Protein AF-A8X088-F1 (afdb_monomer)

Mean predicted aligned error: 11.61 Å

Radius of gyration: 20.85 Å; Cα contacts (8 Å, |Δi|>4): 377; chains: 1; bounding box: 62×36×53 Å

Foldseek 3Di:
DWDWDFDDDDQAATETETEDPPPPDPDPPPPPPDDDDDDDDDDDDDDDPVVVLVVVQVQQVPPPDAHAEYAYAYEAACQVSLVVNLVVQVVLVVVVDGREGQYQEYAYAYAADNACSVLSSVLSYDLQRYQYYAYHYQADEQVSVVSVLPDSNLLVHQEYHYNHEYEPHPVLSNLSHQEYAYEYADDELVNVVSNVVSNVPDDPPGDYHYHYPDDYDVVRNCVSVVPDPDPDDDDDD

Organism: Caenorhabditis briggsae (NCBI:txid6238)

Structure (mmCIF, N/CA/C/O backbone):
data_AF-A8X088-F1
#
_entry.id   AF-A8X088-F1
#
loop_
_atom_site.group_PDB
_atom_site.id
_atom_site.type_symbol
_atom_site.label_atom_id
_atom_site.label_alt_id
_atom_site.label_comp_id
_atom_site.label_asym_id
_atom_site.label_entity_id
_atom_site.label_seq_id
_atom_site.pdbx_PDB_ins_code
_atom_site.Cartn_x
_atom_site.Cartn_y
_atom_site.Cartn_z
_atom_site.occupancy
_atom_site.B_iso_or_equiv
_atom_site.auth_seq_id
_atom_site.auth_comp_id
_atom_site.auth_asym_id
_atom_site.auth_atom_id
_atom_site.pdbx_PDB_model_num
ATOM 1 N N . MET A 1 1 ? -27.760 9.105 0.384 1.00 36.66 1 MET A N 1
ATOM 2 C CA . MET A 1 1 ? -28.268 7.737 0.587 1.00 36.66 1 MET A CA 1
ATOM 3 C C . MET A 1 1 ? -27.114 6.835 0.194 1.00 36.66 1 MET A C 1
ATOM 5 O O . MET A 1 1 ? -26.689 6.936 -0.951 1.00 36.66 1 MET A O 1
ATOM 9 N N . THR A 1 2 ? -26.498 6.146 1.155 1.00 32.44 2 THR A N 1
ATOM 10 C CA . THR A 1 2 ? -25.222 5.444 0.941 1.00 32.44 2 THR A CA 1
ATOM 11 C C . THR A 1 2 ? -25.234 4.145 1.739 1.00 32.44 2 THR A C 1
ATOM 13 O O . THR A 1 2 ? -25.254 4.200 2.969 1.00 32.44 2 THR A O 1
ATOM 16 N N . ASP A 1 3 ? -25.262 3.006 1.047 1.00 32.31 3 ASP A N 1
ATOM 17 C CA . ASP A 1 3 ? -25.313 1.677 1.665 1.00 32.31 3 ASP A CA 1
ATOM 18 C C . ASP A 1 3 ? -23.926 1.216 2.144 1.00 32.31 3 ASP 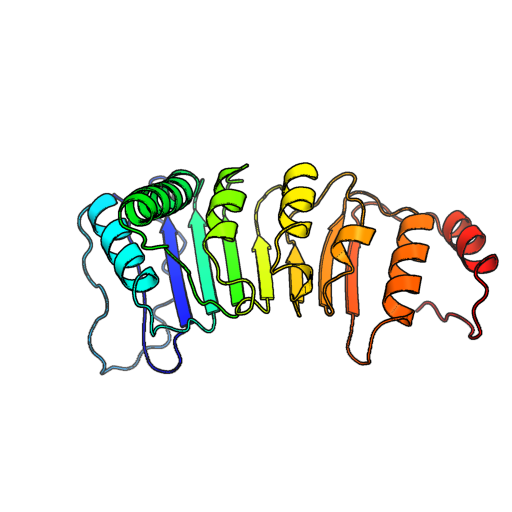A C 1
ATOM 20 O O . ASP A 1 3 ? -22.905 1.485 1.505 1.00 32.31 3 ASP A O 1
ATOM 24 N N . ILE A 1 4 ? -23.901 0.511 3.282 1.00 40.34 4 ILE A N 1
ATOM 25 C CA . ILE A 1 4 ? -22.717 -0.097 3.909 1.00 40.34 4 ILE A CA 1
ATOM 26 C C . ILE A 1 4 ? -22.963 -1.586 4.093 1.00 40.34 4 ILE A C 1
ATOM 28 O O . ILE A 1 4 ? -24.026 -1.981 4.563 1.00 40.34 4 ILE A O 1
ATOM 32 N N . CYS A 1 5 ? -21.959 -2.417 3.810 1.00 37.50 5 CYS A N 1
ATOM 33 C CA . CYS A 1 5 ? -21.993 -3.824 4.196 1.00 37.50 5 CYS A CA 1
ATOM 34 C C . CYS A 1 5 ? -20.655 -4.255 4.817 1.00 37.50 5 CYS A C 1
ATOM 36 O O . CYS A 1 5 ? -19.595 -4.014 4.237 1.00 37.50 5 CYS A O 1
ATOM 38 N N . 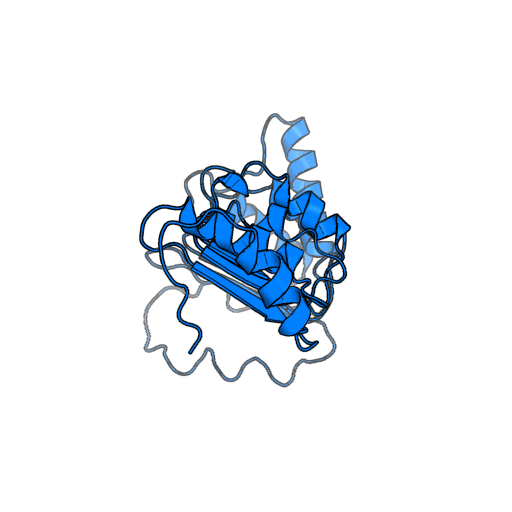ALA A 1 6 ? -20.723 -4.895 5.989 1.00 43.66 6 ALA A N 1
ATOM 39 C CA . ALA A 1 6 ? -19.622 -5.514 6.726 1.00 43.66 6 ALA A CA 1
ATOM 40 C C . ALA A 1 6 ? -20.002 -6.974 7.030 1.00 43.66 6 ALA A C 1
ATOM 42 O O . ALA A 1 6 ? -21.152 -7.244 7.355 1.00 43.66 6 ALA A O 1
ATOM 43 N N . VAL A 1 7 ? -19.073 -7.935 6.957 1.00 41.25 7 VAL A N 1
ATOM 44 C CA . VAL A 1 7 ? -19.357 -9.337 7.333 1.00 41.25 7 VAL A CA 1
ATOM 45 C C . VAL A 1 7 ? -18.271 -9.865 8.256 1.00 41.25 7 VAL A C 1
ATOM 47 O O . VAL A 1 7 ? -17.092 -9.738 7.934 1.00 41.25 7 VAL A O 1
ATOM 50 N N . LEU A 1 8 ? -18.666 -10.526 9.352 1.00 39.53 8 LEU A N 1
ATOM 51 C CA . LEU A 1 8 ? -17.746 -11.261 10.220 1.00 39.53 8 LEU A CA 1
ATOM 52 C C . LEU A 1 8 ? -18.230 -12.678 10.575 1.00 39.53 8 LEU A C 1
ATOM 54 O O . LEU A 1 8 ? -19.344 -12.880 11.047 1.00 39.53 8 LEU A O 1
ATOM 58 N N . GLY A 1 9 ? -17.307 -13.626 10.379 1.00 27.16 9 GLY A N 1
ATOM 59 C CA . GLY A 1 9 ? -17.280 -15.014 10.860 1.00 27.16 9 GLY A CA 1
ATOM 60 C C . GLY A 1 9 ? -16.400 -15.874 9.931 1.00 27.16 9 GLY A C 1
ATOM 61 O O . GLY A 1 9 ? -16.601 -15.834 8.724 1.00 27.16 9 GLY A O 1
ATOM 62 N N . SER A 1 10 ? -15.380 -16.635 10.345 1.00 36.47 10 SER A N 1
ATOM 63 C CA . SER A 1 10 ? -14.848 -16.980 11.678 1.00 36.47 10 SER A CA 1
ATOM 64 C C . SER A 1 10 ? -13.310 -16.837 11.799 1.00 36.47 10 SER A C 1
ATOM 66 O O . SER A 1 10 ? -12.767 -17.138 12.850 1.00 36.47 10 SER A O 1
ATOM 68 N N . ASP A 1 11 ? -12.617 -16.312 10.776 1.00 39.34 11 ASP A N 1
ATOM 69 C CA . ASP A 1 11 ? -11.167 -15.978 10.774 1.00 39.34 11 ASP A CA 1
ATOM 70 C C . ASP A 1 11 ? -10.901 -14.580 10.147 1.00 39.34 11 ASP A C 1
ATOM 72 O O . ASP A 1 11 ? -9.916 -14.327 9.444 1.00 39.34 11 ASP A O 1
ATOM 76 N N . SER A 1 12 ? -11.879 -13.701 10.397 1.00 54.19 12 SER A N 1
ATOM 77 C CA . SER A 1 12 ? -11.994 -12.242 10.234 1.00 54.19 12 SER A CA 1
ATOM 78 C C . SER A 1 12 ? -11.339 -11.597 9.006 1.00 54.19 12 SER A C 1
ATOM 80 O O . SER A 1 12 ? -10.331 -10.886 9.092 1.00 54.19 12 SER A O 1
ATOM 82 N N . LEU A 1 13 ? -11.990 -11.793 7.859 1.00 51.09 13 LEU A N 1
ATOM 83 C CA . LEU A 1 13 ? -11.900 -10.922 6.685 1.00 51.09 13 LEU A CA 1
ATOM 84 C C . LEU A 1 13 ? -12.924 -9.786 6.850 1.00 51.09 13 LEU A C 1
ATOM 86 O O . LEU A 1 13 ? -14.077 -10.070 7.157 1.00 51.09 13 LEU A O 1
ATOM 90 N N . LEU A 1 14 ? -12.523 -8.531 6.633 1.00 59.44 14 LEU A N 1
ATOM 91 C CA . LEU A 1 14 ? -13.409 -7.365 6.645 1.00 59.44 14 LEU A CA 1
ATOM 92 C C . LEU A 1 14 ? -13.458 -6.756 5.241 1.00 59.44 14 LEU A C 1
ATOM 94 O O . LEU A 1 14 ? -12.464 -6.232 4.735 1.00 59.44 14 LEU A O 1
ATOM 98 N N . TYR A 1 15 ? -14.627 -6.844 4.615 1.00 61.56 15 TYR A N 1
ATOM 99 C CA . TYR A 1 15 ? -14.920 -6.194 3.345 1.00 61.56 15 TYR A CA 1
ATOM 100 C C . TYR A 1 15 ? -15.802 -4.977 3.607 1.00 61.56 15 TYR A C 1
ATOM 102 O O . TYR A 1 15 ? -16.806 -5.111 4.298 1.00 61.56 15 TYR A O 1
ATOM 110 N N . ILE A 1 16 ? -15.411 -3.818 3.078 1.00 65.25 16 ILE A N 1
ATOM 111 C CA . ILE A 1 16 ? -16.167 -2.567 3.167 1.00 65.25 16 ILE A CA 1
ATOM 112 C C . ILE A 1 16 ? -16.400 -2.072 1.740 1.00 65.25 16 ILE A C 1
ATOM 114 O O . ILE A 1 16 ? -15.442 -1.794 1.014 1.00 65.25 16 ILE A O 1
ATOM 118 N N . LEU A 1 17 ? -17.667 -1.973 1.342 1.00 54.28 17 LEU A N 1
ATOM 119 C CA . LEU A 1 17 ? -18.093 -1.346 0.092 1.00 54.28 17 LEU A CA 1
ATOM 120 C C . LEU A 1 17 ? -18.764 -0.011 0.418 1.00 54.28 17 LEU A C 1
ATOM 122 O O . LEU A 1 17 ? -19.626 0.029 1.293 1.00 54.28 17 LEU A O 1
ATOM 126 N N . LEU A 1 18 ? -18.352 1.059 -0.262 1.00 53.84 18 LEU A N 1
ATOM 127 C CA . LEU A 1 18 ? -18.918 2.400 -0.118 1.00 53.84 18 LEU A CA 1
ATOM 128 C C . LEU A 1 18 ? -19.192 2.972 -1.512 1.00 53.84 18 LEU A C 1
ATOM 130 O O . LEU A 1 18 ? -18.253 3.191 -2.277 1.00 53.84 18 LEU A O 1
ATOM 134 N N . GLU A 1 19 ? -20.467 3.173 -1.854 1.00 50.88 19 GLU A N 1
ATOM 135 C CA . GLU A 1 19 ? -20.886 3.631 -3.188 1.00 50.88 19 GLU A CA 1
ATOM 136 C C . GLU A 1 19 ? -21.158 5.145 -3.252 1.00 50.88 19 GLU A C 1
ATOM 138 O O . GLU A 1 19 ? -21.598 5.748 -2.275 1.00 50.88 19 GLU A O 1
ATOM 143 N N . SER A 1 20 ? -20.923 5.779 -4.405 1.00 39.56 20 SER A N 1
ATOM 144 C CA . SER A 1 20 ? -21.333 7.165 -4.668 1.00 39.56 20 SER A CA 1
ATOM 145 C C . SER A 1 20 ? -22.808 7.195 -5.095 1.00 39.56 20 SER A C 1
ATOM 147 O O . SER A 1 20 ? -23.278 6.261 -5.745 1.00 39.56 20 SER A O 1
ATOM 149 N N . PRO A 1 21 ? -23.574 8.273 -4.827 1.00 40.09 21 PRO A N 1
ATOM 150 C CA . PRO A 1 21 ? -24.990 8.361 -5.201 1.00 40.09 21 PRO A CA 1
ATOM 151 C C . PRO A 1 21 ? -25.307 8.237 -6.704 1.00 40.09 21 PRO A C 1
ATOM 153 O O . PRO A 1 21 ? -26.483 8.273 -7.060 1.00 40.09 21 PRO A O 1
ATOM 156 N N . ARG A 1 22 ? -24.310 8.171 -7.601 1.00 36.94 22 ARG A N 1
ATOM 157 C CA . ARG A 1 22 ? -24.527 8.265 -9.056 1.00 36.94 22 ARG A CA 1
ATOM 158 C C . ARG A 1 22 ? -24.714 6.934 -9.788 1.00 36.94 22 ARG A C 1
ATOM 160 O O . ARG A 1 22 ? -25.375 6.963 -10.818 1.00 36.94 22 ARG A O 1
ATOM 167 N N . ASP A 1 23 ? -24.250 5.799 -9.266 1.00 40.22 23 ASP A N 1
ATOM 168 C CA . ASP A 1 23 ? -24.258 4.529 -10.014 1.00 40.22 23 ASP A CA 1
ATOM 169 C C . ASP A 1 23 ? -24.891 3.360 -9.233 1.00 40.22 23 ASP A C 1
ATOM 171 O O . ASP A 1 23 ? -24.288 2.318 -9.002 1.00 40.22 23 ASP A O 1
ATOM 175 N N . HIS A 1 24 ? -26.179 3.488 -8.897 1.00 39.25 24 HIS A N 1
ATOM 176 C CA . HIS A 1 24 ? -26.984 2.461 -8.203 1.00 39.25 24 HIS A CA 1
ATOM 177 C C . HIS A 1 24 ? -27.236 1.145 -8.985 1.00 39.25 24 HIS A C 1
ATOM 179 O O . HIS A 1 24 ? -28.010 0.304 -8.534 1.00 39.25 24 HIS A O 1
ATOM 185 N N . ALA A 1 25 ? -26.663 0.931 -10.176 1.00 32.84 25 ALA A N 1
ATOM 186 C CA . ALA A 1 25 ? -27.214 -0.061 -11.112 1.00 32.84 25 ALA A CA 1
ATOM 187 C C . ALA A 1 25 ? -26.335 -1.276 -11.462 1.00 32.84 25 ALA A C 1
ATOM 189 O O . ALA A 1 25 ? -26.815 -2.134 -12.204 1.00 32.84 25 ALA A O 1
ATOM 190 N N . ARG A 1 26 ? -25.071 -1.404 -11.013 1.00 33.66 26 ARG A N 1
ATOM 191 C CA . ARG A 1 26 ? -24.190 -2.459 -11.584 1.00 33.66 26 ARG A CA 1
ATOM 192 C C . ARG A 1 26 ? -23.334 -3.322 -10.652 1.00 33.66 26 ARG A C 1
ATOM 194 O O . ARG A 1 26 ? -22.799 -4.311 -11.149 1.00 33.66 26 ARG A O 1
ATOM 201 N N . SER A 1 27 ? -23.261 -3.077 -9.345 1.00 33.19 27 SER A N 1
ATOM 202 C CA . SER A 1 27 ? -22.307 -3.817 -8.487 1.00 33.19 27 SER A CA 1
ATOM 203 C C . SER A 1 27 ? -22.910 -4.863 -7.534 1.00 33.19 27 SER A C 1
ATOM 205 O O . SER A 1 27 ? -22.165 -5.670 -6.979 1.00 33.19 27 SER A O 1
ATOM 207 N N . LEU A 1 28 ? -24.240 -4.963 -7.414 1.00 36.84 28 LEU A N 1
ATOM 208 C CA . LEU A 1 28 ? -24.901 -5.912 -6.495 1.00 36.84 28 LEU A CA 1
ATOM 209 C C . LEU A 1 28 ? -25.017 -7.364 -7.013 1.00 36.84 28 LEU A C 1
ATOM 211 O O . LEU A 1 28 ? -25.400 -8.262 -6.267 1.00 36.84 28 LEU A O 1
ATOM 215 N N . LEU A 1 29 ? -24.638 -7.647 -8.262 1.00 30.23 29 LEU A N 1
ATOM 216 C CA . LEU A 1 29 ? -24.918 -8.934 -8.922 1.00 30.23 29 LEU A CA 1
ATOM 217 C C . LEU A 1 29 ? -23.923 -10.083 -8.648 1.00 30.23 29 LEU A C 1
ATOM 219 O O . LEU A 1 29 ? -23.955 -11.081 -9.359 1.00 30.23 29 LEU A O 1
ATOM 223 N N . ARG A 1 30 ? -23.029 -10.000 -7.649 1.00 32.56 30 ARG A N 1
ATOM 224 C CA . ARG A 1 30 ? -22.059 -11.096 -7.389 1.00 32.56 30 ARG A CA 1
ATOM 225 C C . ARG A 1 30 ? -21.854 -11.530 -5.939 1.00 32.56 30 ARG A C 1
ATOM 227 O O . ARG A 1 30 ? -21.011 -12.389 -5.697 1.00 32.56 30 ARG A O 1
ATOM 234 N N . ILE A 1 31 ? -22.608 -10.999 -4.977 1.00 38.47 31 ILE A N 1
ATOM 235 C CA . ILE A 1 31 ? -22.441 -11.378 -3.558 1.00 38.47 31 ILE A CA 1
ATOM 236 C C . ILE A 1 31 ? -23.544 -12.341 -3.064 1.00 38.47 31 ILE A C 1
ATOM 238 O O . ILE A 1 31 ? -23.366 -12.988 -2.034 1.00 38.47 31 ILE A O 1
ATOM 242 N N . SER A 1 32 ? -24.623 -12.558 -3.824 1.00 31.36 32 SER A N 1
ATOM 243 C CA . SER A 1 32 ? -25.735 -13.437 -3.416 1.00 31.36 32 SER A CA 1
ATOM 244 C C . SER A 1 32 ? -25.678 -14.886 -3.928 1.00 31.36 32 SER A C 1
ATOM 246 O O . SER A 1 32 ? -26.440 -15.714 -3.440 1.00 31.36 32 SER A O 1
ATOM 248 N N . GLU A 1 33 ? -24.770 -15.261 -4.835 1.00 30.50 33 GLU A N 1
ATOM 249 C CA . GLU A 1 33 ? -24.812 -16.607 -5.444 1.00 30.50 33 GLU A CA 1
ATOM 250 C C . GLU A 1 33 ? -24.243 -17.753 -4.582 1.00 30.50 33 GLU A C 1
ATOM 252 O O . GLU A 1 33 ? -24.219 -18.888 -5.043 1.00 30.50 33 GLU A O 1
ATOM 257 N N . ASN A 1 34 ? -23.815 -17.530 -3.329 1.00 30.12 34 ASN A N 1
ATOM 258 C CA . ASN A 1 34 ? -23.194 -18.608 -2.533 1.00 30.12 34 ASN A CA 1
ATOM 259 C C . ASN A 1 34 ? -23.519 -18.650 -1.027 1.00 30.12 34 ASN A C 1
ATOM 261 O O . ASN A 1 34 ? -22.708 -19.144 -0.244 1.00 30.12 34 ASN A O 1
ATOM 265 N N . ARG A 1 35 ? -24.701 -18.207 -0.577 1.00 37.78 35 ARG A N 1
ATOM 266 C CA . ARG A 1 35 ? -25.120 -18.455 0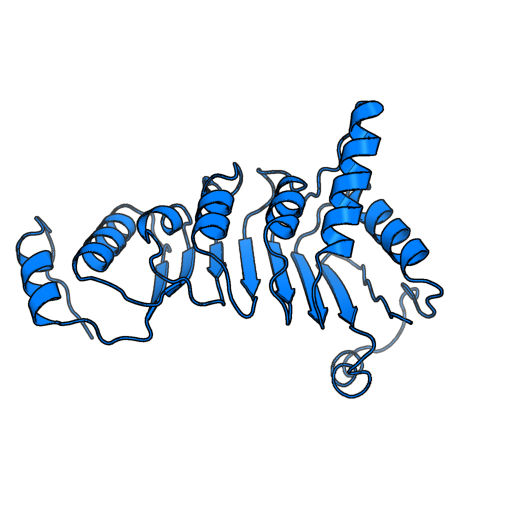.820 1.00 37.78 35 ARG A CA 1
ATOM 267 C C . ARG A 1 35 ? -26.374 -19.315 0.918 1.00 37.78 35 ARG A C 1
ATOM 269 O O . ARG A 1 35 ? -27.492 -18.831 0.797 1.00 37.78 35 ARG A O 1
ATOM 276 N N . LYS A 1 36 ? -26.162 -20.598 1.225 1.00 32.00 36 LYS A N 1
ATOM 277 C CA . LYS A 1 36 ? -27.116 -21.384 2.012 1.00 32.00 36 LYS A CA 1
ATOM 278 C C . LYS A 1 36 ? -26.948 -20.995 3.487 1.00 32.00 36 LYS A C 1
ATOM 280 O O . LYS A 1 36 ? -25.870 -21.190 4.032 1.00 32.00 36 LYS A O 1
ATOM 285 N N . LEU A 1 37 ? -28.010 -20.380 4.008 1.00 43.91 37 LEU A N 1
ATOM 286 C CA . LEU A 1 37 ? -28.618 -20.418 5.349 1.00 43.91 37 LEU A CA 1
ATOM 287 C C . LEU A 1 37 ? -27.767 -20.679 6.615 1.00 43.91 37 LEU A C 1
ATOM 289 O O . LEU A 1 37 ? -26.944 -21.585 6.676 1.00 43.91 37 LEU A O 1
ATOM 293 N N . ASP A 1 38 ? -28.161 -19.921 7.646 1.00 35.31 38 ASP A N 1
ATOM 294 C CA . ASP A 1 38 ? -27.973 -20.094 9.096 1.00 35.31 38 ASP A CA 1
ATOM 295 C C . ASP A 1 38 ? -26.704 -19.511 9.747 1.00 35.31 38 ASP A C 1
ATOM 297 O O . ASP A 1 38 ? -25.785 -20.203 10.177 1.00 35.31 38 ASP A O 1
ATOM 301 N N . GLY A 1 39 ? -26.716 -18.184 9.909 1.00 35.28 39 GLY A N 1
ATOM 302 C CA . GLY A 1 39 ? -25.880 -17.420 10.843 1.00 35.28 39 GLY A CA 1
ATOM 303 C C . GLY A 1 39 ? -26.463 -16.010 11.025 1.00 35.28 39 GLY A C 1
ATOM 304 O O . GLY A 1 39 ? -27.134 -15.536 10.105 1.00 35.28 39 GLY A O 1
ATOM 305 N N . PRO A 1 40 ? -26.279 -15.340 12.183 1.00 29.97 40 PRO A N 1
ATOM 306 C CA . PRO A 1 40 ? -26.959 -14.079 12.462 1.00 29.97 40 PRO A CA 1
ATOM 307 C C . PRO A 1 40 ? -26.573 -13.018 11.428 1.00 29.97 40 PRO A C 1
ATOM 309 O O . PRO A 1 40 ? -25.399 -12.839 11.097 1.00 29.97 40 PRO A O 1
ATOM 312 N N . SER A 1 41 ? -27.591 -12.336 10.911 1.00 33.12 41 SER A N 1
ATOM 313 C CA . SER A 1 41 ? -27.495 -11.235 9.958 1.00 33.12 41 SER A CA 1
ATOM 314 C C . SER A 1 41 ? -26.604 -10.123 10.513 1.00 33.12 41 SER A C 1
ATOM 316 O O . SER A 1 41 ? -26.941 -9.502 11.522 1.00 33.12 41 SER A O 1
ATOM 318 N N . ILE A 1 42 ? -25.480 -9.849 9.851 1.00 40.28 42 ILE A N 1
ATOM 319 C CA . ILE A 1 42 ? -24.673 -8.660 10.125 1.00 40.28 42 ILE A CA 1
ATOM 320 C C . ILE A 1 42 ? -25.021 -7.628 9.043 1.00 40.28 42 ILE A C 1
ATOM 322 O O . ILE A 1 42 ? -24.589 -7.749 7.900 1.00 40.28 42 ILE A O 1
ATOM 326 N N . PHE A 1 43 ? -25.855 -6.673 9.469 1.00 43.44 43 PHE A N 1
ATOM 327 C CA . PHE A 1 43 ? -26.359 -5.466 8.797 1.00 43.44 43 PHE A CA 1
ATOM 328 C C . PHE A 1 43 ? -27.193 -5.677 7.523 1.00 43.44 43 PHE A C 1
ATOM 330 O O . PHE A 1 43 ? -26.728 -5.482 6.404 1.00 43.44 43 PHE A O 1
ATOM 337 N N . GLU A 1 44 ? -28.477 -5.988 7.720 1.00 35.16 44 GLU A N 1
ATOM 338 C CA . GLU A 1 44 ? -29.542 -5.661 6.767 1.00 35.16 44 GLU A CA 1
ATOM 339 C C . GLU A 1 44 ? -30.307 -4.450 7.328 1.00 35.16 44 GLU A C 1
ATOM 341 O O . GLU A 1 44 ? -30.847 -4.523 8.431 1.00 35.16 44 GLU A O 1
ATOM 346 N N . ASN A 1 45 ? -30.351 -3.358 6.559 1.00 35.38 45 ASN A N 1
ATOM 347 C CA . ASN A 1 45 ? -30.934 -2.033 6.840 1.00 35.38 45 ASN A CA 1
ATOM 348 C C . ASN A 1 45 ? -29.973 -1.005 7.445 1.00 35.38 45 ASN A C 1
ATOM 350 O O . ASN A 1 45 ? -29.504 -1.133 8.572 1.00 35.38 45 ASN A O 1
ATOM 354 N N . VAL A 1 46 ? -29.744 0.069 6.687 1.00 40.25 46 VAL A N 1
ATOM 355 C CA . VAL A 1 46 ? -28.844 1.156 7.055 1.00 40.25 46 VAL A CA 1
ATOM 356 C C . VAL A 1 46 ? -29.532 2.507 6.838 1.00 40.25 46 VAL A C 1
ATOM 358 O O . VAL A 1 46 ? -29.884 2.880 5.720 1.00 40.25 46 VAL A O 1
ATOM 361 N N . GLN A 1 47 ? -29.714 3.244 7.935 1.00 34.84 47 GLN A N 1
ATOM 362 C CA . GLN A 1 47 ? -30.077 4.662 7.962 1.00 34.84 47 GLN A CA 1
ATOM 363 C C . GLN A 1 47 ? -28.804 5.494 8.236 1.00 34.84 47 GLN A C 1
ATOM 365 O O . GLN A 1 47 ? -28.036 5.160 9.130 1.00 34.84 47 GLN A O 1
ATOM 370 N N . ASP A 1 48 ? -28.611 6.565 7.457 1.00 43.44 48 ASP A N 1
ATOM 371 C CA . ASP A 1 48 ? -27.598 7.638 7.542 1.00 43.44 48 ASP A CA 1
ATOM 372 C C . ASP A 1 48 ? -26.081 7.304 7.555 1.00 43.44 48 ASP A C 1
ATOM 374 O O . ASP A 1 48 ? -25.542 6.571 8.379 1.00 43.44 48 ASP A O 1
ATOM 378 N N . ALA A 1 49 ? -25.329 7.987 6.674 1.00 43.12 49 ALA A N 1
ATOM 379 C CA . ALA A 1 49 ? -23.885 7.805 6.448 1.00 43.12 49 ALA A CA 1
ATOM 380 C C . ALA A 1 49 ? -22.975 8.120 7.658 1.00 43.12 49 ALA A C 1
ATOM 382 O O . ALA A 1 49 ? -21.866 7.596 7.739 1.00 43.12 49 ALA A O 1
ATOM 383 N N . GLN A 1 50 ? -23.420 8.952 8.607 1.00 44.44 50 GLN A N 1
ATOM 3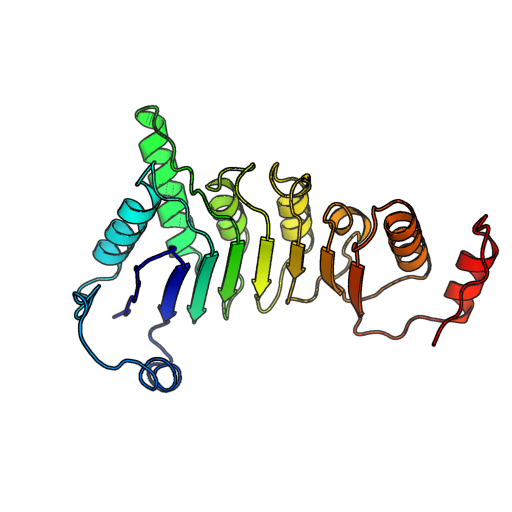84 C CA . GLN A 1 50 ? -22.641 9.269 9.814 1.00 44.44 50 GLN A CA 1
ATOM 385 C C . GLN A 1 50 ? -22.743 8.183 10.893 1.00 44.44 50 GLN A C 1
ATOM 387 O O . GLN A 1 50 ? -21.734 7.862 11.522 1.00 44.44 50 GLN A O 1
ATOM 392 N N . GLN A 1 51 ? -23.927 7.592 11.078 1.00 48.22 51 GLN A N 1
ATOM 393 C CA . GLN A 1 51 ? -24.149 6.498 12.032 1.00 48.22 51 GLN A CA 1
ATOM 394 C C . GLN A 1 51 ? -23.275 5.286 11.666 1.00 48.22 51 GLN A C 1
ATOM 396 O O . GLN A 1 51 ? -22.513 4.748 12.460 1.00 48.22 51 GLN A O 1
ATOM 401 N N . ASN A 1 52 ? -23.271 5.002 10.380 1.00 63.12 52 ASN A N 1
ATOM 402 C CA . ASN A 1 52 ? -22.432 4.074 9.649 1.00 63.12 52 ASN A CA 1
ATOM 403 C C . ASN A 1 52 ? -20.910 4.170 9.871 1.00 63.12 52 ASN A C 1
ATOM 405 O O . ASN A 1 52 ? -20.226 3.160 10.057 1.00 63.12 52 ASN A O 1
ATOM 409 N N . PHE A 1 53 ? -20.343 5.378 9.841 1.00 71.12 53 PHE A N 1
ATOM 410 C CA . PHE A 1 53 ? -18.913 5.561 10.106 1.00 71.12 53 PHE A CA 1
ATOM 411 C C . PHE A 1 53 ? -18.570 5.318 11.579 1.00 71.12 53 PHE A C 1
ATOM 413 O O . PHE A 1 53 ? -17.480 4.823 11.877 1.00 71.12 53 PHE A O 1
ATOM 420 N N . SER A 1 54 ? -19.505 5.613 12.488 1.00 68.38 54 SER A N 1
ATOM 421 C CA . SER A 1 54 ? -19.375 5.310 13.917 1.00 68.38 54 SER A CA 1
ATOM 422 C C . SER A 1 54 ? -19.290 3.802 14.170 1.00 68.38 54 SER A C 1
ATOM 424 O O . SER A 1 54 ? -18.429 3.356 14.927 1.00 68.38 54 SER A O 1
ATOM 426 N N . ASP A 1 55 ? -20.102 2.998 13.482 1.00 70.50 55 ASP A N 1
ATOM 427 C CA . ASP A 1 55 ? -20.086 1.538 13.644 1.00 70.50 55 ASP A CA 1
ATOM 428 C C . ASP A 1 55 ? -18.769 0.920 13.143 1.00 70.50 55 ASP A C 1
ATOM 430 O O . ASP A 1 55 ? -18.151 0.099 13.827 1.00 70.50 55 ASP A O 1
ATOM 434 N N . ILE A 1 56 ? -18.258 1.376 11.992 1.00 75.12 56 ILE A N 1
ATOM 435 C CA . ILE A 1 56 ? -16.936 0.958 11.490 1.00 75.12 56 ILE A CA 1
ATOM 436 C C . ILE A 1 56 ? -15.822 1.387 12.456 1.00 75.12 56 ILE A C 1
ATOM 438 O O . ILE A 1 56 ? -14.879 0.628 12.704 1.00 75.12 56 ILE A O 1
ATOM 442 N N . LEU A 1 57 ? -15.918 2.592 13.025 1.00 80.81 57 LEU A N 1
ATOM 443 C CA . LEU A 1 57 ? -14.964 3.065 14.022 1.00 80.81 57 LEU A CA 1
ATOM 444 C C . LEU A 1 57 ? -14.945 2.150 15.251 1.00 80.81 57 LEU A C 1
ATOM 446 O O . LEU A 1 57 ? -13.857 1.809 15.710 1.00 80.81 57 LEU A O 1
ATOM 450 N N . GLN A 1 58 ? -16.102 1.706 15.748 1.00 76.19 58 GLN A N 1
ATOM 451 C CA . GLN A 1 58 ? -16.177 0.770 16.876 1.00 76.19 58 GLN A CA 1
ATOM 452 C C . GLN A 1 58 ? -15.452 -0.548 16.570 1.00 76.19 58 GLN A C 1
ATOM 454 O O . GLN A 1 58 ? -14.695 -1.042 17.408 1.00 76.19 58 GLN A O 1
ATOM 459 N N . VAL A 1 59 ? -15.596 -1.079 15.348 1.00 76.44 59 VAL A N 1
ATOM 460 C CA . VAL A 1 59 ? -14.851 -2.271 14.902 1.00 76.44 59 VAL A CA 1
ATOM 461 C C . VAL A 1 59 ? -13.342 -2.022 14.949 1.00 76.44 59 VAL A C 1
ATOM 463 O O . VAL A 1 59 ? -12.592 -2.852 15.460 1.00 76.44 59 VAL A O 1
ATOM 466 N N . PHE A 1 60 ? -12.873 -0.870 14.466 1.00 82.38 60 PHE A N 1
ATOM 467 C CA . PHE A 1 60 ? -11.450 -0.518 14.508 1.00 82.38 60 PHE A CA 1
ATOM 468 C C . PHE A 1 60 ? -10.923 -0.191 15.912 1.00 82.38 60 PHE A C 1
ATOM 470 O O . PHE A 1 60 ? -9.720 -0.310 16.151 1.00 82.38 60 PHE A O 1
ATOM 477 N N . GLN A 1 61 ? -11.795 0.215 16.834 1.00 79.94 61 GLN A N 1
ATOM 478 C CA . GLN A 1 61 ? -11.461 0.474 18.234 1.00 79.94 61 GLN A CA 1
ATOM 479 C C . GLN A 1 61 ? -11.366 -0.804 19.077 1.00 79.94 61 GLN A C 1
ATOM 481 O O . GLN A 1 61 ? -10.808 -0.758 20.174 1.00 79.94 61 GLN A O 1
ATOM 486 N N . ALA A 1 62 ? -11.862 -1.943 18.586 1.00 76.38 62 ALA A N 1
ATOM 487 C CA . ALA A 1 62 ? -11.761 -3.217 19.287 1.00 76.38 62 ALA A CA 1
ATOM 488 C C . ALA A 1 62 ? -10.291 -3.676 19.386 1.00 76.38 62 ALA A C 1
ATOM 490 O O . ALA A 1 62 ? -9.725 -4.237 18.450 1.00 76.38 62 ALA A O 1
ATOM 491 N N . GLU A 1 63 ? -9.658 -3.457 20.544 1.00 67.50 63 GLU A N 1
ATOM 492 C CA . GLU A 1 63 ? -8.212 -3.669 20.746 1.00 67.50 63 GLU A CA 1
ATOM 493 C C . GLU A 1 63 ? -7.745 -5.117 20.519 1.00 67.50 63 GLU A C 1
ATOM 495 O O . GLU A 1 63 ? -6.590 -5.358 20.152 1.00 67.50 63 GLU A O 1
ATOM 500 N N . THR A 1 64 ? -8.639 -6.084 20.730 1.00 68.56 64 THR A N 1
ATOM 501 C CA . THR A 1 64 ? -8.377 -7.517 20.552 1.00 68.56 64 THR A CA 1
ATOM 502 C C . THR A 1 64 ? -8.553 -7.977 19.108 1.00 68.56 64 THR A C 1
ATOM 504 O O . THR A 1 64 ? -8.082 -9.062 18.752 1.00 68.56 64 THR A O 1
ATOM 507 N N . LEU A 1 65 ? -9.200 -7.170 18.264 1.00 73.88 65 LEU A N 1
ATOM 508 C CA . LEU A 1 65 ? -9.513 -7.554 16.900 1.00 73.88 65 LEU A CA 1
ATOM 509 C C . LEU A 1 65 ? -8.242 -7.546 16.047 1.00 73.88 65 LEU A C 1
ATOM 511 O O . LEU A 1 65 ? -7.556 -6.534 15.897 1.00 73.88 65 LEU A O 1
ATOM 515 N N . LYS A 1 66 ? -7.940 -8.703 15.459 1.00 77.75 66 LYS A N 1
ATOM 516 C CA . LYS A 1 66 ? -6.920 -8.856 14.420 1.00 77.75 66 LYS A CA 1
ATOM 517 C C . LYS A 1 66 ? -7.630 -9.106 13.103 1.00 77.75 66 LYS A C 1
ATOM 519 O O . LYS A 1 66 ? -8.303 -10.122 12.948 1.00 77.75 66 LYS A O 1
ATOM 524 N N . ILE A 1 67 ? -7.479 -8.188 12.161 1.00 80.75 67 ILE A N 1
ATOM 525 C CA . ILE A 1 67 ? -8.091 -8.300 10.843 1.00 80.75 67 ILE A CA 1
ATOM 526 C C . ILE A 1 67 ? -7.071 -8.952 9.912 1.00 80.75 67 ILE A C 1
ATOM 528 O O . ILE A 1 67 ? -5.994 -8.414 9.651 1.00 80.75 67 ILE A O 1
ATOM 532 N N . ARG A 1 68 ? -7.390 -10.130 9.385 1.00 78.00 68 ARG A N 1
ATOM 533 C CA . ARG A 1 68 ? -6.495 -10.824 8.451 1.00 78.00 68 ARG A CA 1
ATOM 534 C C . ARG A 1 68 ? -6.424 -10.102 7.108 1.00 78.00 68 ARG A C 1
ATOM 536 O O . ARG A 1 68 ? -5.368 -10.024 6.484 1.00 78.00 68 ARG A O 1
ATOM 543 N N . GLU A 1 69 ? -7.552 -9.580 6.654 1.00 83.69 69 GLU A N 1
ATOM 544 C CA . GLU A 1 69 ? -7.648 -8.836 5.406 1.00 83.69 69 GLU A CA 1
ATOM 545 C C . GLU A 1 69 ? -8.708 -7.756 5.543 1.00 83.69 69 GLU A C 1
ATOM 547 O O . GLU A 1 69 ? -9.847 -8.053 5.891 1.00 83.69 69 GLU A O 1
ATOM 552 N N . LEU A 1 70 ? -8.314 -6.513 5.288 1.00 85.69 70 LEU A N 1
ATOM 553 C CA . LEU A 1 70 ? -9.206 -5.380 5.136 1.00 85.69 70 LEU A CA 1
ATOM 554 C C . LEU A 1 70 ? -9.215 -5.002 3.661 1.00 85.69 70 LEU A C 1
ATOM 556 O O . LEU A 1 70 ? -8.216 -4.502 3.137 1.00 85.69 70 LEU A O 1
ATOM 560 N N . LYS A 1 71 ? -10.344 -5.242 3.001 1.00 85.06 71 LYS A N 1
ATOM 561 C CA . LYS A 1 71 ? -10.562 -4.824 1.622 1.00 85.06 71 LYS A CA 1
ATOM 562 C C . LYS A 1 71 ? -11.619 -3.734 1.596 1.00 85.06 71 LYS A C 1
ATOM 564 O O . LYS A 1 71 ? -12.756 -3.967 1.988 1.00 85.06 71 LYS A O 1
ATOM 569 N N . MET A 1 72 ? -11.228 -2.561 1.118 1.00 83.19 72 MET A N 1
ATOM 570 C CA . MET A 1 72 ? -12.118 -1.419 0.966 1.00 83.19 72 MET A CA 1
ATOM 571 C C . MET A 1 72 ? -12.250 -1.072 -0.508 1.00 83.19 72 MET A C 1
ATOM 573 O O . MET A 1 72 ? -11.243 -0.931 -1.209 1.00 83.19 72 MET A O 1
ATOM 577 N N . VAL A 1 73 ? -13.488 -0.953 -0.966 1.00 79.44 73 VAL A N 1
ATOM 578 C CA . VAL A 1 73 ? -13.823 -0.588 -2.338 1.00 79.44 73 VAL A CA 1
ATOM 579 C C . VAL A 1 73 ? -14.727 0.632 -2.290 1.00 79.44 73 VAL A C 1
ATOM 581 O O . VAL A 1 73 ? -15.789 0.589 -1.675 1.00 79.44 73 VAL A O 1
ATOM 584 N N . PHE A 1 74 ? -14.277 1.705 -2.926 1.00 77.06 74 PHE A N 1
ATOM 585 C CA . PHE A 1 74 ? -14.990 2.968 -2.999 1.00 77.06 74 PHE A CA 1
ATOM 586 C C . PHE A 1 74 ? -15.379 3.253 -4.442 1.00 77.06 74 PHE A C 1
ATOM 588 O O . PHE A 1 74 ? -14.535 3.212 -5.341 1.00 77.06 74 PHE A O 1
ATOM 595 N N . ASP A 1 75 ? -16.649 3.563 -4.648 1.00 73.81 75 ASP A N 1
ATOM 596 C CA . ASP A 1 75 ? -17.086 4.273 -5.836 1.00 73.81 75 ASP A CA 1
ATOM 597 C C . ASP A 1 75 ? -17.144 5.767 -5.498 1.00 73.81 75 ASP A C 1
ATOM 599 O O . ASP A 1 75 ? -17.982 6.210 -4.720 1.00 73.81 75 ASP A O 1
ATOM 603 N N . GLY A 1 76 ? -16.183 6.532 -6.005 1.00 76.94 76 GLY A N 1
ATOM 604 C CA . GLY A 1 76 ? -15.947 7.938 -5.705 1.00 76.94 76 GLY A CA 1
ATOM 605 C C . GLY A 1 76 ? -14.726 8.155 -4.813 1.00 76.94 76 GLY A C 1
ATOM 606 O O . GLY A 1 76 ? -13.893 7.269 -4.623 1.00 76.94 76 GLY A O 1
ATOM 607 N N . ASN A 1 77 ? -14.595 9.367 -4.275 1.00 80.81 77 ASN A N 1
ATOM 608 C CA . ASN A 1 77 ? -13.447 9.765 -3.463 1.00 80.81 77 ASN A CA 1
ATOM 609 C C . ASN A 1 77 ? -13.608 9.397 -1.973 1.00 80.81 77 ASN A C 1
ATOM 611 O O . ASN A 1 77 ? -14.487 9.949 -1.310 1.00 80.81 77 ASN A O 1
ATOM 615 N N . PRO A 1 78 ? -12.721 8.572 -1.379 1.00 83.44 78 PRO A N 1
ATOM 616 C CA . PRO A 1 78 ? -12.822 8.187 0.028 1.00 83.44 78 PRO A CA 1
ATOM 617 C C . PRO A 1 78 ? -12.273 9.222 1.018 1.00 83.44 78 PRO A C 1
ATOM 619 O O . PRO A 1 78 ? -12.072 8.892 2.191 1.00 83.44 78 PRO A O 1
ATOM 622 N N . LYS A 1 79 ? -11.994 10.459 0.580 1.00 86.88 79 LYS A N 1
ATOM 623 C CA . LYS A 1 79 ? -11.392 11.501 1.427 1.00 86.88 79 LYS A CA 1
ATOM 624 C C . LYS A 1 79 ? -12.153 11.709 2.738 1.00 86.88 79 LYS A C 1
ATOM 626 O O . LYS A 1 79 ? -11.512 11.736 3.783 1.00 86.88 79 LYS A O 1
ATOM 631 N N . ASP A 1 80 ? -13.485 11.762 2.695 1.00 83.31 80 ASP A N 1
ATOM 632 C CA . ASP A 1 80 ? -14.305 12.119 3.857 1.00 83.31 80 ASP A CA 1
ATOM 633 C C . ASP A 1 80 ? -14.274 10.997 4.900 1.00 83.31 80 ASP A C 1
ATOM 635 O O . ASP A 1 80 ? -14.186 11.251 6.099 1.00 83.31 80 ASP A O 1
ATOM 639 N N . PHE A 1 81 ? -14.245 9.741 4.447 1.00 84.88 81 PHE A N 1
ATOM 640 C CA . PHE A 1 81 ? -14.092 8.578 5.318 1.00 84.88 81 PHE A CA 1
ATOM 641 C C . PHE A 1 81 ? -12.702 8.531 5.972 1.00 84.88 81 PHE A C 1
ATOM 643 O O . PHE A 1 81 ? -12.573 8.323 7.180 1.00 84.88 81 PHE A O 1
ATOM 650 N N . PHE A 1 82 ? -11.638 8.758 5.196 1.00 89.19 82 PHE A N 1
ATOM 651 C CA . PHE A 1 82 ? -10.277 8.797 5.737 1.00 89.19 82 PHE A CA 1
ATOM 652 C C . PHE A 1 82 ? -10.060 9.973 6.690 1.00 89.19 82 PHE A C 1
ATOM 6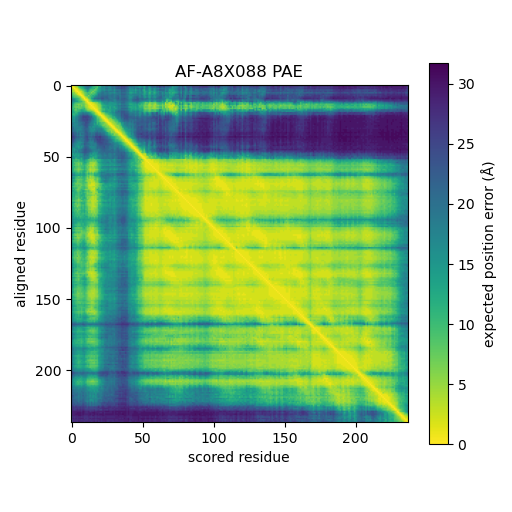54 O O . PHE A 1 82 ? -9.377 9.824 7.706 1.00 89.19 82 PHE A O 1
ATOM 661 N N . GLU A 1 83 ? -10.642 11.129 6.382 1.00 89.31 83 GLU A N 1
ATOM 662 C CA . GLU A 1 83 ? -10.608 12.309 7.236 1.00 89.31 83 GLU A CA 1
ATOM 663 C C . GLU A 1 83 ? -11.395 12.091 8.526 1.00 89.31 83 GLU A C 1
ATOM 665 O O . GLU A 1 83 ? -10.877 12.396 9.599 1.00 89.31 83 GLU A O 1
ATOM 670 N N . PHE A 1 84 ? -12.578 11.477 8.450 1.00 88.50 84 PHE A N 1
ATOM 671 C CA . PHE A 1 84 ? -13.350 11.073 9.621 1.00 88.50 84 PHE A CA 1
ATOM 672 C C . PHE A 1 84 ? -12.508 10.215 10.576 1.00 88.50 84 PHE A C 1
ATOM 674 O O . PHE A 1 84 ? -12.320 10.592 11.733 1.00 88.50 84 PHE A O 1
ATOM 681 N N . LEU A 1 85 ? -11.907 9.120 10.094 1.00 90.00 85 LEU A N 1
ATOM 682 C CA . LEU A 1 85 ? -11.087 8.242 10.940 1.00 90.00 85 LEU A CA 1
ATOM 683 C C . LEU A 1 85 ? -9.859 8.956 11.524 1.00 90.00 85 LEU A C 1
ATOM 685 O O . LEU A 1 85 ? -9.484 8.723 12.676 1.00 90.00 85 LEU A O 1
ATOM 689 N N . ALA A 1 86 ? -9.222 9.832 10.743 1.00 90.88 86 ALA A N 1
ATOM 690 C CA . ALA A 1 86 ? -8.090 10.621 11.216 1.00 90.88 86 ALA A CA 1
ATOM 691 C C . ALA A 1 86 ? -8.506 11.612 12.317 1.00 90.88 86 ALA A C 1
ATOM 693 O O . ALA A 1 86 ? -7.797 11.744 13.317 1.00 90.88 86 ALA A O 1
ATOM 694 N N . ASN A 1 87 ? -9.654 12.271 12.159 1.00 91.50 87 ASN A N 1
ATOM 695 C CA . ASN A 1 87 ? -10.200 13.213 13.132 1.00 91.50 87 ASN A CA 1
ATOM 696 C C . ASN A 1 87 ? -10.607 12.510 14.429 1.00 91.50 87 ASN A C 1
ATOM 698 O O . ASN A 1 87 ? -10.265 12.986 15.511 1.00 91.50 87 ASN A O 1
ATOM 702 N N . GLU A 1 88 ? -11.255 11.351 14.337 1.00 90.69 88 GLU A N 1
ATOM 703 C CA . GLU A 1 88 ? -11.603 10.541 15.507 1.00 90.69 88 GLU A CA 1
ATOM 704 C C . GLU A 1 88 ? -10.353 10.066 16.253 1.00 90.69 88 GLU A C 1
ATOM 706 O O . GLU A 1 88 ? -10.260 10.209 17.472 1.00 90.69 88 GLU A O 1
ATOM 711 N N . ASN A 1 89 ? -9.315 9.624 15.537 1.00 91.50 89 ASN A N 1
ATOM 712 C CA . ASN A 1 89 ? -8.035 9.299 16.163 1.00 91.50 89 ASN A CA 1
ATOM 713 C C . ASN A 1 89 ? -7.390 10.511 16.870 1.00 91.50 89 ASN A C 1
ATOM 715 O O . ASN A 1 89 ? -6.809 10.353 17.945 1.00 91.50 89 ASN A O 1
ATOM 719 N N . SER A 1 90 ? -7.490 11.719 16.303 1.00 90.50 90 SER A N 1
ATOM 720 C CA . SER A 1 90 ? -7.011 12.949 16.953 1.00 90.50 90 SER A CA 1
ATOM 721 C C . SER A 1 90 ? -7.789 13.266 18.234 1.00 90.50 90 SER A C 1
ATOM 723 O O . SER A 1 90 ? -7.178 13.614 19.242 1.00 90.50 90 SER A O 1
ATOM 725 N N . LYS A 1 91 ? -9.118 13.087 18.241 1.00 90.12 91 LYS A N 1
ATOM 726 C CA . LYS A 1 91 ? -9.947 13.246 19.451 1.00 90.12 91 LYS A CA 1
ATOM 727 C C . LYS A 1 91 ? -9.553 12.243 20.536 1.00 90.12 91 LYS A C 1
ATOM 729 O O . LYS A 1 91 ? -9.383 12.619 21.693 1.00 90.12 91 LYS A O 1
ATOM 734 N N . MET A 1 92 ? -9.334 10.980 20.165 1.00 87.50 92 MET A N 1
ATOM 735 C CA . MET A 1 92 ? -8.900 9.940 21.105 1.00 87.50 92 MET A CA 1
ATOM 736 C C . MET A 1 92 ? -7.544 10.269 21.745 1.00 87.50 92 MET A C 1
ATOM 738 O O . MET A 1 92 ? -7.366 10.030 22.941 1.00 87.50 92 MET A O 1
ATOM 742 N N . GLN A 1 93 ? -6.618 10.883 20.999 1.00 86.44 93 GLN A N 1
ATOM 743 C CA . GLN A 1 93 ? -5.294 11.261 21.512 1.00 86.44 93 GLN A CA 1
ATOM 744 C C . GLN A 1 93 ? -5.342 12.264 22.661 1.00 86.44 93 GLN A C 1
ATOM 746 O O . GLN A 1 93 ? -4.507 12.176 23.559 1.00 86.44 93 GLN A O 1
ATOM 751 N N . VAL A 1 94 ? -6.336 13.157 22.683 1.00 87.00 94 VAL A N 1
ATOM 752 C CA . VAL A 1 94 ? -6.551 14.094 23.800 1.00 87.00 94 VAL A CA 1
ATOM 753 C C . VAL A 1 94 ? -6.807 13.339 25.110 1.00 87.00 94 VAL A C 1
ATOM 755 O O . VAL A 1 94 ? -6.365 13.762 26.171 1.00 87.00 94 VAL A O 1
ATOM 758 N N . THR A 1 95 ? -7.456 12.176 25.029 1.00 84.69 95 THR A N 1
ATOM 759 C CA . THR A 1 95 ? -7.740 11.290 26.174 1.00 84.69 95 THR A CA 1
ATOM 760 C C . THR A 1 95 ? -6.647 10.248 26.442 1.00 84.69 95 THR A C 1
ATOM 762 O O . THR A 1 95 ? -6.852 9.321 27.222 1.00 84.69 95 THR A O 1
ATOM 765 N N . GLY A 1 96 ? -5.490 10.352 25.777 1.00 82.94 96 GLY A N 1
ATOM 766 C CA . GLY A 1 96 ? -4.385 9.395 25.897 1.00 82.94 96 GLY A CA 1
ATOM 767 C C . GLY A 1 96 ? -4.587 8.073 25.144 1.00 82.94 96 GLY A C 1
ATOM 768 O O . GLY A 1 96 ? -3.698 7.222 25.162 1.00 82.94 96 GLY A O 1
ATOM 769 N N . LYS A 1 97 ? -5.712 7.892 24.439 1.00 85.06 97 LYS A N 1
ATOM 770 C CA . LYS A 1 97 ? -5.979 6.718 23.593 1.00 85.06 97 LYS A CA 1
ATOM 771 C C . LYS A 1 97 ? -5.537 6.965 22.149 1.00 85.06 97 LYS A C 1
ATOM 773 O O . LYS A 1 97 ? -5.434 8.101 21.699 1.00 85.06 97 LYS A O 1
ATOM 778 N N . ARG A 1 98 ? -5.274 5.905 21.383 1.00 85.50 98 ARG A N 1
ATOM 779 C CA . ARG A 1 98 ? -4.936 6.002 19.951 1.00 85.50 98 ARG A CA 1
ATOM 780 C C . ARG A 1 98 ? -5.647 4.913 19.171 1.00 85.50 98 ARG A C 1
ATOM 782 O O . ARG A 1 98 ? -5.591 3.751 19.562 1.00 85.50 98 ARG A O 1
ATOM 789 N N . LEU A 1 99 ? -6.239 5.279 18.039 1.00 86.94 99 LEU A N 1
ATOM 790 C CA . LEU A 1 99 ? -6.738 4.310 17.078 1.00 86.94 99 LEU A CA 1
ATOM 791 C C . LEU A 1 99 ? -5.539 3.613 16.430 1.00 86.94 99 LEU A C 1
ATOM 793 O O . LEU A 1 99 ? -4.693 4.252 15.796 1.00 86.94 99 LEU A O 1
ATOM 797 N N . LYS A 1 100 ? -5.445 2.299 16.638 1.00 87.06 100 LYS A N 1
ATOM 798 C CA . LYS A 1 100 ? -4.362 1.467 16.118 1.00 87.06 100 LYS A CA 1
ATOM 799 C C . LYS A 1 100 ? -4.917 0.192 15.506 1.00 87.06 100 LYS A C 1
ATOM 801 O O . LYS A 1 100 ? -5.028 -0.837 16.169 1.00 87.06 100 LYS A O 1
ATOM 806 N N . ILE A 1 101 ? -5.219 0.285 14.216 1.00 89.00 101 ILE A N 1
ATOM 807 C CA . ILE A 1 101 ? -5.839 -0.770 13.421 1.00 89.00 101 ILE A CA 1
ATOM 808 C C . ILE A 1 101 ? -4.829 -1.903 13.207 1.00 89.00 101 ILE A C 1
ATOM 810 O O . ILE A 1 101 ? -3.724 -1.684 12.702 1.00 89.00 101 ILE A O 1
ATOM 814 N N . ASN A 1 102 ? -5.207 -3.117 13.601 1.00 87.44 102 ASN A N 1
ATOM 815 C CA . ASN A 1 102 ? -4.392 -4.317 13.446 1.00 87.44 102 ASN A CA 1
ATOM 816 C C . ASN A 1 102 ? -4.850 -5.104 12.214 1.00 87.44 102 ASN A C 1
ATOM 818 O O . ASN A 1 102 ? -5.851 -5.819 12.274 1.00 87.44 102 ASN A O 1
ATOM 822 N N . VAL A 1 103 ? -4.134 -4.941 11.099 1.00 88.75 103 VAL A N 1
ATOM 823 C CA . VAL A 1 103 ? -4.488 -5.535 9.802 1.00 88.75 103 VAL A CA 1
ATOM 824 C C . VAL A 1 103 ? -3.271 -6.202 9.182 1.00 88.75 103 VAL A C 1
ATOM 826 O O . VAL A 1 103 ? -2.242 -5.557 9.006 1.00 88.75 103 VAL A O 1
ATOM 829 N N . GLU A 1 104 ? -3.398 -7.467 8.774 1.00 89.94 104 GLU A N 1
ATOM 830 C CA . GLU A 1 104 ? -2.311 -8.153 8.066 1.00 89.94 104 GLU A CA 1
ATOM 831 C C . GLU A 1 104 ? -2.233 -7.792 6.581 1.00 89.94 104 GLU A C 1
ATOM 833 O O . GLU A 1 104 ? -1.137 -7.695 6.020 1.00 89.94 104 GLU A O 1
ATOM 838 N N . LYS A 1 105 ? -3.377 -7.609 5.922 1.00 91.50 105 LYS A N 1
ATOM 839 C CA . LYS A 1 105 ? -3.447 -7.277 4.498 1.00 91.50 105 LYS A CA 1
ATOM 840 C C . LYS A 1 105 ? -4.428 -6.144 4.267 1.00 91.50 105 LYS A C 1
ATOM 842 O O . LYS A 1 105 ? -5.600 -6.275 4.602 1.00 91.50 105 LYS A O 1
ATOM 847 N N . LEU A 1 106 ? -3.956 -5.069 3.656 1.00 94.19 106 LEU A N 1
ATOM 848 C CA . LEU A 1 106 ? -4.777 -3.934 3.276 1.00 94.19 106 LEU A CA 1
ATOM 849 C C . LEU A 1 106 ? -4.894 -3.873 1.754 1.00 94.19 106 LEU A C 1
ATOM 851 O O . LEU A 1 106 ? -3.878 -3.803 1.063 1.00 94.19 106 LEU A O 1
ATOM 855 N N . ILE A 1 107 ? -6.124 -3.886 1.249 1.00 90.25 107 ILE A N 1
ATOM 856 C CA . ILE A 1 107 ? -6.443 -3.687 -0.166 1.00 90.25 107 ILE A CA 1
ATOM 857 C C . ILE A 1 107 ? -7.391 -2.499 -0.254 1.00 90.25 107 ILE A C 1
ATOM 859 O O . ILE A 1 107 ? -8.485 -2.539 0.307 1.00 90.25 107 ILE A O 1
ATOM 863 N N . VAL A 1 108 ? -6.988 -1.447 -0.961 1.00 90.69 108 VAL A N 1
ATOM 864 C CA . VAL A 1 108 ? -7.818 -0.251 -1.138 1.00 90.69 108 VAL A CA 1
ATOM 865 C C . VAL A 1 108 ? -8.008 0.011 -2.616 1.00 90.69 108 VAL A C 1
ATOM 867 O O . VAL A 1 108 ? -7.042 0.191 -3.352 1.00 90.69 108 VAL A O 1
ATOM 870 N N . THR A 1 109 ? -9.263 0.011 -3.047 1.00 85.50 109 THR A N 1
ATOM 871 C CA . THR A 1 109 ? -9.666 0.291 -4.425 1.00 85.50 109 THR A CA 1
ATOM 872 C C . THR A 1 109 ? -10.611 1.476 -4.431 1.00 85.50 109 THR A C 1
ATOM 874 O O . THR A 1 109 ? -11.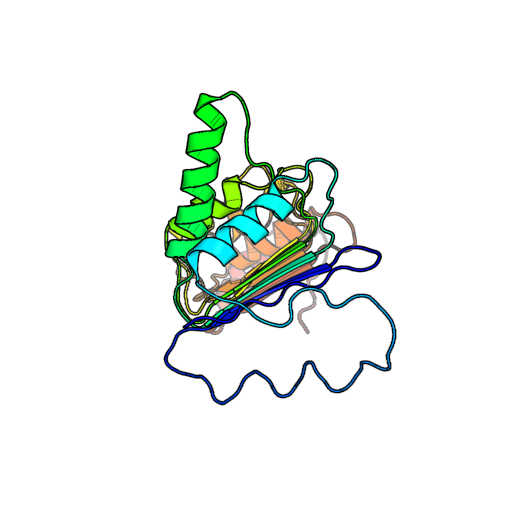512 1.531 -3.602 1.00 85.50 109 THR A O 1
ATOM 877 N N . SER A 1 110 ? -10.397 2.420 -5.336 1.00 84.38 110 SER A N 1
ATOM 878 C CA . SER A 1 110 ? -11.214 3.627 -5.438 1.00 84.38 110 SER A CA 1
ATOM 879 C C . SER A 1 110 ? -11.314 4.067 -6.893 1.00 84.38 110 SER A C 1
ATOM 881 O O . SER A 1 110 ? -10.321 3.959 -7.617 1.00 84.38 110 SER A O 1
ATOM 883 N N . SER A 1 111 ? -12.476 4.565 -7.323 1.00 80.19 111 SER A N 1
ATOM 884 C CA . SER A 1 111 ? -12.633 5.173 -8.655 1.00 80.19 111 SER A CA 1
ATOM 885 C C . SER A 1 111 ? -12.103 6.613 -8.731 1.00 80.19 111 SER A C 1
ATOM 887 O O . SER A 1 111 ? -11.932 7.134 -9.829 1.00 80.19 111 SER A O 1
ATOM 889 N N . GLU A 1 112 ? -11.734 7.219 -7.595 1.00 83.62 112 GLU A N 1
ATOM 890 C CA . GLU A 1 112 ? -11.023 8.504 -7.515 1.00 83.62 112 GLU A CA 1
ATOM 891 C C . GLU A 1 112 ? -9.779 8.441 -6.611 1.00 83.62 112 GLU A C 1
ATOM 893 O O . GLU A 1 112 ? -9.635 7.546 -5.776 1.00 83.62 112 GLU A O 1
ATOM 898 N N . THR A 1 113 ? -8.870 9.410 -6.742 1.00 86.94 113 THR A N 1
ATOM 899 C CA . THR A 1 113 ? -7.631 9.466 -5.950 1.00 86.94 113 THR A CA 1
ATOM 900 C C . THR A 1 113 ? -7.825 10.317 -4.681 1.00 86.94 113 THR A C 1
ATOM 902 O O . THR A 1 113 ? -8.033 11.524 -4.784 1.00 86.94 113 THR A O 1
ATOM 905 N N . PRO A 1 114 ? -7.698 9.749 -3.467 1.00 83.31 114 PRO A N 1
ATOM 906 C CA . PRO A 1 114 ? -7.943 10.452 -2.193 1.00 83.31 114 PRO A CA 1
ATOM 907 C C . PRO A 1 114 ? -6.834 11.409 -1.719 1.00 83.31 114 PRO A C 1
ATOM 909 O O . PRO A 1 114 ? -6.810 11.816 -0.552 1.00 83.31 114 PRO A O 1
ATOM 912 N N . GLU A 1 115 ? -5.898 11.760 -2.602 1.00 84.00 115 GLU A N 1
ATOM 913 C CA . GLU A 1 115 ? -4.751 12.631 -2.325 1.00 84.00 115 GLU A CA 1
ATOM 914 C C . GLU A 1 115 ? -4.056 12.312 -0.975 1.00 84.00 115 GLU A C 1
ATOM 916 O O . GLU A 1 115 ? -3.769 11.157 -0.651 1.00 84.00 115 GLU A O 1
ATOM 921 N N . SER A 1 116 ? -3.771 13.335 -0.160 1.00 87.31 116 SER A N 1
ATOM 922 C CA . SER A 1 116 ? -3.056 13.208 1.116 1.00 87.31 116 SER A CA 1
ATOM 923 C C . SER A 1 116 ? -3.857 12.520 2.236 1.00 87.31 116 SER A C 1
ATOM 925 O O . SER A 1 116 ? -3.262 12.085 3.228 1.00 87.31 116 SER A O 1
ATOM 927 N N . HIS A 1 117 ? -5.179 12.366 2.093 1.00 90.69 117 HIS A N 1
ATOM 928 C CA . HIS A 1 117 ? -6.041 11.754 3.114 1.00 90.69 117 HIS A CA 1
ATOM 929 C C . HIS A 1 117 ? -5.706 10.279 3.321 1.00 90.69 117 HIS A C 1
ATOM 931 O O . HIS A 1 117 ? -5.680 9.793 4.452 1.00 90.69 117 HIS A O 1
ATOM 937 N N . PHE A 1 118 ? -5.337 9.584 2.246 1.00 93.44 118 PHE A N 1
ATOM 938 C CA . PHE A 1 118 ? -4.923 8.189 2.331 1.00 93.44 118 PHE A CA 1
ATOM 939 C C . PHE A 1 118 ? -3.658 7.998 3.174 1.00 93.44 118 PHE A C 1
ATOM 941 O O . PHE A 1 118 ? -3.558 7.041 3.938 1.00 93.44 118 PHE A O 1
ATOM 948 N N . LEU A 1 119 ? -2.715 8.945 3.128 1.00 94.19 119 LEU A N 1
ATOM 949 C CA . LEU A 1 119 ? -1.529 8.891 3.983 1.00 94.19 119 LEU A CA 1
ATOM 950 C C . LEU A 1 119 ? -1.893 9.027 5.468 1.00 94.19 119 LEU A C 1
ATOM 952 O O . LEU A 1 119 ? -1.300 8.348 6.307 1.00 94.19 119 LEU A O 1
ATOM 956 N N . LYS A 1 120 ? -2.858 9.895 5.806 1.00 93.25 120 LYS A N 1
ATOM 957 C CA . LYS A 1 120 ? -3.367 10.023 7.183 1.00 93.25 120 LYS A CA 1
ATOM 958 C C . LYS A 1 120 ? -3.992 8.705 7.641 1.00 93.25 120 LYS A C 1
ATOM 960 O O . LYS A 1 120 ? -3.684 8.242 8.735 1.00 93.25 120 LYS A O 1
ATOM 965 N N . PHE A 1 121 ? -4.782 8.078 6.774 1.00 93.81 121 PHE A N 1
ATOM 966 C CA . PHE A 1 121 ? -5.389 6.777 7.027 1.00 93.81 121 PHE A CA 1
ATOM 967 C C . PHE A 1 121 ? -4.347 5.668 7.254 1.00 93.81 121 PHE A C 1
ATOM 969 O O . PHE A 1 121 ? -4.424 4.947 8.245 1.00 93.81 121 PHE A O 1
ATOM 976 N N . LEU A 1 122 ? -3.307 5.575 6.419 1.00 94.81 122 LEU A N 1
ATOM 977 C CA . LEU A 1 122 ? -2.242 4.575 6.582 1.00 94.81 122 LEU A CA 1
ATOM 978 C C . LEU A 1 122 ? -1.486 4.691 7.921 1.00 94.81 122 LEU A C 1
ATOM 980 O O . LEU A 1 122 ? -0.998 3.690 8.443 1.00 94.81 122 LEU A O 1
ATOM 984 N N . LYS A 1 123 ? -1.419 5.885 8.525 1.00 93.38 123 LYS A N 1
ATOM 985 C CA . LYS A 1 123 ? -0.790 6.095 9.846 1.00 93.38 123 LYS A CA 1
ATOM 986 C C . LYS A 1 123 ? -1.601 5.523 11.018 1.00 93.38 123 LYS A C 1
ATOM 988 O O . LYS A 1 123 ? -1.076 5.417 12.133 1.00 93.38 123 LYS A O 1
ATOM 993 N N . LEU A 1 124 ? -2.860 5.150 10.783 1.00 93.25 124 LEU A N 1
ATOM 994 C CA . LEU A 1 124 ? -3.733 4.535 11.785 1.00 93.25 124 LEU A CA 1
ATOM 995 C C . LEU A 1 124 ? -3.411 3.053 12.012 1.00 93.25 124 LEU A C 1
ATOM 997 O O . LEU A 1 124 ? -3.867 2.474 12.993 1.00 93.25 124 LEU A O 1
ATOM 1001 N N . PHE A 1 125 ? -2.610 2.430 11.147 1.00 92.69 125 PHE A N 1
ATOM 1002 C CA . PHE A 1 125 ? -2.281 1.012 11.247 1.00 92.69 125 PHE A CA 1
ATOM 1003 C C . PHE A 1 125 ? -1.100 0.752 12.186 1.00 92.69 125 PHE A C 1
ATOM 1005 O O . PHE A 1 125 ? -0.193 1.576 12.335 1.00 92.69 125 PHE A O 1
ATOM 1012 N N . LYS A 1 126 ? -1.109 -0.420 12.828 1.00 90.81 126 LYS A N 1
ATOM 1013 C CA . LYS A 1 126 ? 0.018 -0.920 13.624 1.00 90.81 126 LYS A CA 1
ATOM 1014 C C . LYS A 1 126 ? 1.156 -1.373 12.705 1.00 90.81 126 LYS A C 1
ATOM 1016 O O . LYS A 1 126 ? 0.926 -2.297 11.912 1.00 90.81 126 LYS A O 1
ATOM 1021 N N . PRO A 1 127 ? 2.364 -0.784 12.791 1.00 89.31 127 PRO A N 1
ATOM 1022 C CA . PRO A 1 127 ? 3.403 -1.051 11.807 1.00 89.31 127 PRO A CA 1
ATOM 1023 C C . PRO A 1 127 ? 3.856 -2.508 11.698 1.00 89.31 127 PRO A C 1
ATOM 1025 O O . PRO A 1 127 ? 4.221 -2.981 10.629 1.00 89.31 127 PRO A O 1
ATOM 1028 N N . GLU A 1 128 ? 3.822 -3.229 12.810 1.00 90.50 128 GLU A N 1
ATOM 1029 C CA . GLU A 1 128 ? 4.188 -4.636 12.930 1.00 90.50 128 GLU A CA 1
ATOM 1030 C C . GLU A 1 128 ? 3.133 -5.607 12.382 1.00 90.50 128 GLU A C 1
ATOM 1032 O O . GLU A 1 128 ? 3.438 -6.777 12.152 1.00 90.50 128 GLU A O 1
ATOM 1037 N N . SER A 1 129 ? 1.898 -5.139 12.176 1.00 90.44 129 SER A N 1
ATOM 1038 C CA . SER A 1 129 ? 0.794 -5.993 11.728 1.00 90.44 129 SER A CA 1
ATOM 1039 C C . SER A 1 129 ? 0.738 -6.150 10.210 1.00 90.44 129 SER A C 1
ATOM 1041 O O . SER A 1 129 ? 0.493 -7.254 9.720 1.00 90.44 129 SER A O 1
ATOM 1043 N N . MET A 1 130 ? 1.021 -5.081 9.460 1.00 92.75 130 MET A N 1
ATOM 1044 C CA . MET A 1 130 ? 0.788 -5.030 8.018 1.00 92.75 130 MET A CA 1
ATOM 1045 C C . MET A 1 130 ? 1.862 -5.791 7.236 1.00 92.75 130 MET A C 1
ATOM 1047 O O . MET A 1 130 ? 3.032 -5.422 7.207 1.00 92.75 130 MET A O 1
ATOM 1051 N N . LYS A 1 131 ? 1.443 -6.861 6.556 1.00 93.12 131 LYS A N 1
ATOM 1052 C CA . LYS A 1 131 ? 2.289 -7.724 5.716 1.00 93.12 131 LYS A CA 1
ATOM 1053 C C . LYS A 1 131 ? 2.071 -7.480 4.225 1.00 93.12 131 LYS A C 1
ATOM 1055 O O . LYS A 1 131 ? 3.009 -7.687 3.451 1.00 93.12 131 LYS A O 1
ATOM 1060 N N . LYS A 1 132 ? 0.859 -7.090 3.815 1.00 94.62 132 LYS A N 1
ATOM 1061 C CA . LYS A 1 132 ? 0.523 -6.752 2.424 1.00 94.62 132 LYS A CA 1
ATOM 1062 C C . LYS A 1 132 ? -0.173 -5.395 2.346 1.00 94.62 132 LYS A C 1
ATOM 1064 O O . LYS A 1 132 ? -1.124 -5.161 3.088 1.00 94.62 132 LYS A O 1
ATOM 1069 N N . LEU A 1 133 ? 0.258 -4.572 1.394 1.00 95.62 133 LEU A N 1
ATOM 1070 C CA . LEU A 1 133 ? -0.432 -3.356 0.973 1.00 95.62 133 LEU A CA 1
ATOM 1071 C C . LEU A 1 133 ? -0.697 -3.423 -0.533 1.00 95.62 133 LEU A C 1
ATOM 1073 O O . LEU A 1 133 ? 0.229 -3.633 -1.314 1.00 95.62 133 LEU A O 1
ATOM 1077 N N . GLU A 1 134 ? -1.953 -3.245 -0.924 1.00 94.88 134 GLU A N 1
ATOM 1078 C CA . GLU A 1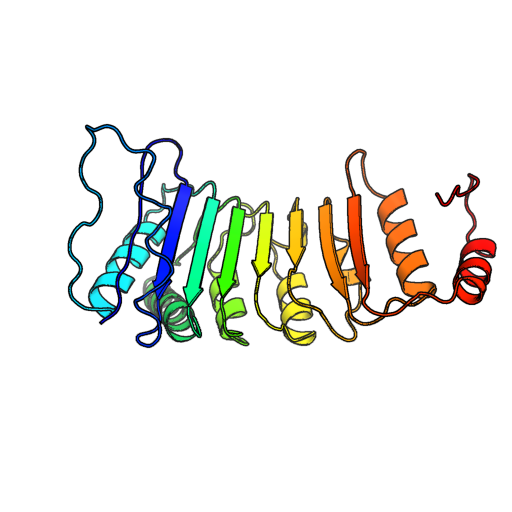 134 ? -2.396 -3.153 -2.311 1.00 94.88 134 GLU A CA 1
ATOM 1079 C C . GLU A 1 134 ? -3.223 -1.884 -2.518 1.00 94.88 134 GLU A C 1
ATOM 1081 O O . GLU A 1 134 ? -4.193 -1.634 -1.798 1.00 94.88 134 GLU A O 1
ATOM 1086 N N . ILE A 1 135 ? -2.819 -1.081 -3.499 1.00 93.94 135 ILE A N 1
ATOM 1087 C CA . ILE A 1 135 ? -3.435 0.207 -3.817 1.00 93.94 135 ILE A CA 1
ATOM 1088 C C . ILE A 1 135 ? -3.898 0.178 -5.271 1.00 93.94 135 ILE A C 1
ATOM 1090 O O . ILE A 1 135 ? -3.079 0.032 -6.176 1.00 93.94 135 ILE A O 1
ATOM 1094 N N . ASN A 1 136 ? -5.195 0.376 -5.489 1.00 90.75 136 ASN A N 1
ATOM 1095 C CA . ASN A 1 136 ? -5.842 0.371 -6.798 1.00 90.75 136 ASN A CA 1
ATOM 1096 C C . ASN A 1 136 ? -6.643 1.671 -6.984 1.00 90.75 136 ASN A C 1
ATOM 1098 O O . ASN A 1 136 ? -7.863 1.695 -6.838 1.00 90.75 136 ASN A O 1
ATOM 1102 N N . PHE A 1 137 ? -5.934 2.763 -7.266 1.00 88.69 137 PHE A N 1
ATOM 1103 C CA . PHE A 1 137 ? -6.511 4.066 -7.625 1.00 88.69 137 PHE A CA 1
ATOM 1104 C C . PHE A 1 137 ? -6.351 4.321 -9.134 1.00 88.69 137 PHE A C 1
ATOM 1106 O O . PHE A 1 137 ? -5.532 3.644 -9.763 1.00 88.69 137 PHE A O 1
ATOM 1113 N N . PRO A 1 138 ? -7.065 5.294 -9.730 1.00 85.25 138 PRO A N 1
ATOM 1114 C CA . PRO A 1 138 ? -6.880 5.648 -11.140 1.00 85.25 138 PRO A CA 1
ATOM 1115 C C . PRO A 1 138 ? -5.499 6.260 -11.404 1.00 85.25 138 PRO A C 1
ATOM 1117 O O . PRO A 1 138 ? -4.877 6.005 -12.434 1.00 85.25 138 PRO A O 1
ATOM 1120 N N . SER A 1 139 ? -5.001 7.052 -10.455 1.00 86.50 139 SER A N 1
ATOM 1121 C CA . SER A 1 139 ? -3.683 7.680 -10.493 1.00 86.50 139 SER A CA 1
ATOM 1122 C C . SER A 1 139 ? -3.115 7.791 -9.081 1.00 86.50 139 SER A C 1
ATOM 1124 O O . SER A 1 139 ? -3.850 7.767 -8.094 1.00 86.50 139 SER A O 1
ATOM 1126 N N . ILE A 1 140 ? -1.796 7.904 -8.962 1.00 86.50 140 ILE A N 1
ATOM 1127 C CA . ILE A 1 140 ? -1.161 8.230 -7.689 1.00 86.50 140 ILE A CA 1
ATOM 1128 C C . ILE A 1 140 ? 0.053 9.112 -7.944 1.00 86.50 140 ILE A C 1
ATOM 1130 O O . ILE A 1 140 ? 0.854 8.841 -8.839 1.00 86.50 140 ILE A O 1
ATOM 1134 N N . ASP A 1 141 ? 0.173 10.181 -7.165 1.00 86.12 141 ASP A N 1
ATOM 1135 C CA . ASP A 1 141 ? 1.315 11.074 -7.271 1.00 86.12 141 ASP A CA 1
ATOM 1136 C C . ASP A 1 141 ? 2.584 10.429 -6.686 1.00 86.12 141 ASP A C 1
ATOM 1138 O O . ASP A 1 141 ? 2.552 9.724 -5.670 1.00 86.12 141 ASP A O 1
ATOM 1142 N N . SER A 1 142 ? 3.715 10.701 -7.331 1.00 85.31 142 SER A N 1
ATOM 1143 C CA . SER A 1 142 ? 5.033 10.209 -6.936 1.00 85.31 142 SER A CA 1
ATOM 1144 C C . SER A 1 142 ? 5.431 10.665 -5.528 1.00 85.31 142 SER A C 1
ATOM 1146 O O . SER A 1 142 ? 6.011 9.877 -4.778 1.00 85.31 142 SER A O 1
ATOM 1148 N N . GLU A 1 143 ? 5.050 11.879 -5.105 1.00 88.50 143 GLU A N 1
ATOM 1149 C CA . GLU A 1 143 ? 5.340 12.340 -3.746 1.00 88.50 143 GLU A CA 1
ATOM 1150 C C . GLU A 1 143 ? 4.532 11.576 -2.699 1.00 88.50 143 GLU A C 1
ATOM 1152 O O . GLU A 1 143 ? 5.010 11.339 -1.585 1.00 88.50 143 GLU A O 1
ATOM 1157 N N . LEU A 1 144 ? 3.291 11.199 -3.022 1.00 89.19 144 LEU A N 1
ATOM 1158 C CA . LEU A 1 144 ? 2.474 10.384 -2.128 1.00 89.19 144 LEU A CA 1
ATOM 1159 C C . LEU A 1 144 ? 3.090 8.992 -1.971 1.00 89.19 144 LEU A C 1
ATOM 1161 O O . LEU A 1 144 ? 3.218 8.517 -0.843 1.00 89.19 144 LEU A O 1
ATOM 1165 N N . VAL A 1 145 ? 3.536 8.375 -3.067 1.00 89.44 145 VAL A N 1
ATOM 1166 C CA . VAL A 1 145 ? 4.260 7.094 -3.028 1.00 89.44 145 VAL A CA 1
ATOM 1167 C C . VAL A 1 145 ? 5.525 7.212 -2.177 1.00 89.44 145 VAL A C 1
ATOM 1169 O O . VAL A 1 145 ? 5.751 6.382 -1.297 1.00 89.44 145 VAL A O 1
ATOM 1172 N N . ASP A 1 146 ? 6.305 8.278 -2.354 1.00 89.31 146 ASP A N 1
ATOM 1173 C CA . ASP A 1 146 ? 7.494 8.554 -1.545 1.00 89.31 146 ASP A CA 1
ATOM 1174 C C . ASP A 1 146 ? 7.176 8.660 -0.049 1.00 89.31 146 ASP A C 1
ATOM 1176 O O . ASP A 1 146 ? 7.928 8.165 0.792 1.00 89.31 146 ASP A O 1
ATOM 1180 N N . LYS A 1 147 ? 6.060 9.309 0.298 1.00 92.38 147 LYS A N 1
ATOM 1181 C CA . LYS A 1 147 ? 5.595 9.426 1.685 1.00 92.38 147 LYS A CA 1
ATOM 1182 C C . LYS A 1 147 ? 5.133 8.075 2.239 1.00 92.38 147 LYS A C 1
ATOM 1184 O O . LYS A 1 147 ? 5.397 7.802 3.406 1.00 92.38 147 LYS A O 1
ATOM 1189 N N . ILE A 1 148 ? 4.503 7.226 1.422 1.00 92.56 148 ILE A N 1
ATOM 1190 C CA . ILE A 1 148 ? 4.112 5.856 1.799 1.00 92.56 148 ILE A CA 1
ATOM 1191 C C . ILE A 1 148 ? 5.352 5.000 2.080 1.00 92.56 148 ILE A C 1
ATOM 1193 O O . ILE A 1 148 ? 5.393 4.312 3.097 1.00 92.56 148 ILE A O 1
ATOM 1197 N N . CYS A 1 149 ? 6.385 5.093 1.239 1.00 90.81 149 CYS A N 1
ATOM 1198 C CA . CYS A 1 149 ? 7.619 4.317 1.397 1.00 90.81 149 CYS A CA 1
ATOM 1199 C C . CYS A 1 149 ? 8.389 4.648 2.685 1.00 90.81 149 CYS A C 1
ATOM 1201 O O . CYS A 1 149 ? 9.184 3.841 3.151 1.00 90.81 149 CYS A O 1
ATOM 1203 N N . LYS A 1 150 ? 8.149 5.832 3.262 1.00 91.69 150 LYS A N 1
ATOM 1204 C CA . LYS A 1 150 ? 8.748 6.295 4.524 1.00 91.69 150 LYS A CA 1
ATOM 1205 C C . LYS A 1 150 ? 7.968 5.867 5.771 1.00 91.69 150 LYS A C 1
ATOM 1207 O O . LYS A 1 150 ? 8.372 6.209 6.879 1.00 91.69 150 LYS A O 1
ATOM 1212 N N . LEU A 1 151 ? 6.826 5.193 5.623 1.00 92.56 151 LEU A N 1
ATOM 1213 C CA . LEU A 1 151 ? 6.063 4.704 6.770 1.00 92.56 151 LEU A CA 1
ATOM 1214 C C . LEU A 1 151 ? 6.777 3.510 7.407 1.00 92.56 151 LEU A C 1
ATOM 1216 O O . LEU A 1 151 ? 7.271 2.631 6.708 1.00 92.56 151 LEU A O 1
ATOM 1220 N N . GLU A 1 152 ? 6.756 3.436 8.738 1.00 90.81 152 GLU A N 1
ATOM 1221 C CA . GLU A 1 152 ? 7.461 2.402 9.517 1.00 90.81 152 GLU A CA 1
ATOM 1222 C C . GLU A 1 152 ? 7.093 0.960 9.127 1.00 90.81 152 GLU A C 1
ATOM 1224 O O . GLU A 1 152 ? 7.891 0.039 9.296 1.00 90.81 152 GLU A O 1
ATOM 1229 N N . PHE A 1 153 ? 5.876 0.736 8.623 1.00 89.44 153 PHE A N 1
ATOM 1230 C CA . PHE A 1 153 ? 5.447 -0.593 8.186 1.00 89.44 153 PHE A CA 1
ATOM 1231 C C . PHE A 1 153 ? 6.011 -0.986 6.825 1.00 89.44 153 PHE A C 1
ATOM 1233 O O . PHE A 1 153 ? 6.048 -2.172 6.507 1.00 89.44 153 PHE A O 1
ATOM 1240 N N . PHE A 1 154 ? 6.420 -0.018 6.001 1.00 90.00 154 PHE A N 1
ATOM 1241 C CA . PHE A 1 154 ? 6.737 -0.259 4.599 1.00 90.00 154 PHE A CA 1
ATOM 1242 C C . PHE A 1 154 ? 7.957 -1.171 4.450 1.00 90.00 154 PHE A C 1
ATOM 1244 O O . PHE A 1 154 ? 7.924 -2.131 3.687 1.00 90.00 154 PHE A O 1
ATOM 1251 N N . GLU A 1 155 ? 8.989 -0.956 5.267 1.00 83.88 155 GLU A N 1
ATOM 1252 C CA . GLU A 1 155 ? 10.182 -1.813 5.324 1.00 83.88 155 GLU A CA 1
ATOM 1253 C C . GLU A 1 155 ? 9.875 -3.250 5.775 1.00 83.88 155 GLU A C 1
ATOM 1255 O O . GLU A 1 155 ? 10.617 -4.182 5.470 1.00 83.88 155 GLU A O 1
ATOM 1260 N N . LYS A 1 156 ? 8.760 -3.444 6.487 1.00 85.88 156 LYS A N 1
ATOM 1261 C CA . LYS A 1 156 ? 8.311 -4.742 7.007 1.00 85.88 156 LYS A CA 1
ATOM 1262 C C . LYS A 1 156 ? 7.336 -5.447 6.061 1.00 85.88 156 LYS A C 1
ATOM 1264 O O . LYS A 1 156 ? 6.980 -6.606 6.308 1.00 85.88 156 LYS A O 1
ATOM 1269 N N . LEU A 1 157 ? 6.914 -4.794 4.973 1.00 90.06 157 LEU A N 1
ATOM 1270 C CA . LEU A 1 157 ? 5.988 -5.383 4.014 1.00 90.06 157 LEU A CA 1
ATOM 1271 C C . LEU A 1 157 ? 6.606 -6.612 3.346 1.00 90.06 157 LEU A C 1
ATOM 1273 O O . LEU A 1 157 ? 7.677 -6.589 2.737 1.00 90.06 157 LEU A O 1
ATOM 1277 N N . LYS A 1 158 ? 5.853 -7.709 3.376 1.00 90.94 158 LYS A N 1
ATOM 1278 C CA . LYS A 1 158 ? 6.160 -8.887 2.566 1.00 90.94 158 LYS A CA 1
ATOM 1279 C C . LYS A 1 158 ? 5.742 -8.672 1.120 1.00 90.94 158 LYS A C 1
ATOM 1281 O O . LYS A 1 158 ? 6.358 -9.246 0.225 1.00 90.94 158 LYS A O 1
ATOM 1286 N N . THR A 1 159 ? 4.671 -7.916 0.890 1.00 92.19 159 THR A N 1
ATOM 1287 C CA . THR A 1 159 ? 4.108 -7.698 -0.443 1.00 92.19 159 THR A CA 1
ATOM 1288 C C . THR A 1 159 ? 3.594 -6.274 -0.598 1.00 92.19 159 THR A C 1
ATOM 1290 O O . THR A 1 159 ? 2.799 -5.812 0.218 1.00 92.19 159 THR A O 1
ATOM 1293 N N . PHE A 1 160 ? 4.022 -5.609 -1.665 1.00 93.31 160 PHE A N 1
ATOM 1294 C CA . PHE A 1 160 ? 3.510 -4.310 -2.078 1.00 93.31 160 PHE A CA 1
ATOM 1295 C C . PHE A 1 160 ? 3.002 -4.392 -3.519 1.00 93.31 160 PHE A C 1
ATOM 1297 O O . PHE A 1 160 ? 3.739 -4.800 -4.421 1.00 93.31 160 PHE A O 1
ATOM 1304 N N . GLU A 1 161 ? 1.737 -4.037 -3.725 1.00 92.00 161 GLU A N 1
ATOM 1305 C CA . GLU A 1 161 ? 1.106 -3.993 -5.040 1.00 92.00 161 GLU A CA 1
ATOM 1306 C C . GLU A 1 161 ? 0.555 -2.591 -5.311 1.00 92.00 161 GLU A C 1
ATOM 1308 O O . GLU A 1 161 ? -0.245 -2.057 -4.545 1.00 92.00 161 GLU A O 1
ATOM 1313 N N . LEU A 1 162 ? 0.985 -1.997 -6.419 1.00 90.19 162 LEU A N 1
ATOM 1314 C CA . LEU A 1 162 ? 0.554 -0.681 -6.861 1.00 90.19 162 LEU A CA 1
ATOM 1315 C C . LEU A 1 162 ? -0.056 -0.805 -8.257 1.00 90.19 162 LEU A C 1
ATOM 1317 O O . LEU A 1 162 ? 0.660 -0.957 -9.249 1.00 90.19 162 LEU A O 1
ATOM 1321 N N . GLY A 1 163 ? -1.387 -0.791 -8.306 1.00 83.56 163 GLY A N 1
ATOM 1322 C CA . GLY A 1 163 ? -2.183 -0.789 -9.528 1.00 83.56 163 GLY A CA 1
ATOM 1323 C C . GLY A 1 163 ? -1.993 0.459 -10.402 1.00 83.56 163 GLY A C 1
ATOM 1324 O O . GLY A 1 163 ? -1.746 0.289 -11.601 1.00 83.56 163 GLY A O 1
ATOM 1325 N N . PRO A 1 164 ? -2.086 1.695 -9.860 1.00 81.19 164 PRO A N 1
ATOM 1326 C CA . PRO A 1 164 ? -1.895 2.898 -10.657 1.00 81.19 164 PRO A CA 1
ATOM 1327 C C . PRO A 1 164 ? -0.476 2.998 -11.203 1.00 81.19 164 PRO A C 1
ATOM 1329 O O . PRO A 1 164 ? 0.500 2.552 -10.598 1.00 81.19 164 PRO A O 1
ATOM 1332 N N . LYS A 1 165 ? -0.380 3.662 -12.352 1.00 82.25 165 LYS A N 1
ATOM 1333 C CA . LYS A 1 165 ? 0.886 4.066 -12.947 1.00 82.25 165 LYS A CA 1
ATOM 1334 C C . LYS A 1 165 ? 1.513 5.185 -12.115 1.00 82.25 165 LYS A C 1
ATOM 1336 O O . LYS A 1 165 ? 0.846 6.180 -11.839 1.00 82.25 165 LYS A O 1
ATOM 1341 N N . VAL A 1 166 ? 2.796 5.051 -11.785 1.00 79.31 166 VAL A N 1
ATOM 1342 C CA . VAL A 1 166 ? 3.588 6.139 -11.192 1.00 79.31 166 VAL A CA 1
ATOM 1343 C C . VAL A 1 166 ? 4.508 6.737 -12.249 1.00 79.31 166 VAL A C 1
ATOM 1345 O O . VAL A 1 166 ? 5.319 6.032 -12.857 1.00 79.31 166 VAL A O 1
ATOM 1348 N N . GLU A 1 167 ? 4.384 8.042 -12.476 1.00 70.69 167 GLU A N 1
ATOM 1349 C CA . GLU A 1 167 ? 5.322 8.797 -13.308 1.00 70.69 167 GLU A CA 1
ATOM 1350 C C . GLU A 1 167 ? 6.574 9.137 -12.490 1.00 70.69 167 GLU A C 1
ATOM 1352 O O . GLU A 1 167 ? 6.473 9.525 -11.328 1.00 70.69 167 GLU A O 1
ATOM 1357 N N . ASN A 1 168 ? 7.760 8.990 -13.087 1.00 65.75 168 ASN A N 1
ATOM 1358 C CA . ASN A 1 168 ? 9.046 9.364 -12.476 1.00 65.75 168 ASN A CA 1
ATOM 1359 C C . ASN A 1 168 ? 9.334 8.742 -11.091 1.00 65.75 168 ASN A C 1
ATOM 1361 O O . ASN A 1 168 ? 10.050 9.330 -10.278 1.00 65.75 168 ASN A O 1
ATOM 1365 N N . SER A 1 169 ? 8.802 7.551 -10.798 1.00 64.88 169 SER A N 1
ATOM 1366 C CA . SER A 1 169 ? 9.086 6.876 -9.529 1.00 64.88 169 SER A CA 1
ATOM 1367 C C . SER A 1 169 ? 10.566 6.521 -9.417 1.00 64.88 169 SER A C 1
ATOM 1369 O O . SER A 1 169 ? 11.099 5.825 -10.283 1.00 64.88 169 SER A O 1
ATOM 1371 N N . LYS A 1 170 ? 11.203 6.890 -8.303 1.00 77.12 170 LYS A N 1
ATOM 1372 C CA . LYS A 1 170 ? 12.486 6.301 -7.903 1.00 77.12 170 LYS A CA 1
ATOM 1373 C C . LYS A 1 170 ? 12.245 4.849 -7.493 1.00 77.12 170 LYS A C 1
ATOM 1375 O O . LYS A 1 170 ? 11.892 4.586 -6.343 1.00 77.12 170 LYS A O 1
ATOM 1380 N N . ILE A 1 171 ? 12.384 3.926 -8.451 1.00 81.00 171 ILE A N 1
ATOM 1381 C CA . ILE A 1 171 ? 12.027 2.508 -8.285 1.00 81.00 171 ILE A CA 1
ATOM 1382 C C . ILE A 1 171 ? 12.709 1.886 -7.064 1.00 81.00 171 ILE A C 1
ATOM 1384 O O . ILE A 1 171 ? 12.085 1.099 -6.362 1.00 81.00 171 ILE A O 1
ATOM 1388 N N . GLU A 1 172 ? 13.937 2.322 -6.762 1.00 82.94 172 GLU A N 1
ATOM 1389 C CA . GLU A 1 172 ? 14.752 1.914 -5.612 1.00 82.94 172 GLU A CA 1
ATOM 1390 C C . GLU A 1 172 ? 13.978 1.913 -4.286 1.00 82.94 172 GLU A C 1
ATOM 1392 O O . GLU A 1 172 ? 14.112 0.994 -3.480 1.00 82.94 172 GLU A O 1
ATOM 1397 N N . LYS A 1 173 ? 13.091 2.896 -4.088 1.00 83.00 173 LYS A N 1
ATOM 1398 C CA . LYS A 1 173 ? 12.320 3.055 -2.849 1.00 83.00 173 LYS A CA 1
ATOM 1399 C C . LYS A 1 173 ? 11.275 1.963 -2.660 1.00 83.00 173 LYS A C 1
ATOM 1401 O O . LYS A 1 173 ? 10.889 1.678 -1.532 1.00 83.00 173 LYS A O 1
ATOM 1406 N N . LEU A 1 174 ? 10.824 1.349 -3.752 1.00 82.81 174 LEU A N 1
ATOM 1407 C CA . LEU A 1 174 ? 9.811 0.297 -3.740 1.00 82.81 174 LEU A CA 1
ATOM 1408 C C . LEU A 1 174 ? 10.414 -1.098 -3.486 1.00 82.81 174 LEU A C 1
ATOM 1410 O O . LEU A 1 174 ? 9.678 -2.047 -3.218 1.00 82.81 174 LEU A O 1
ATOM 1414 N N . LEU A 1 175 ? 11.746 -1.228 -3.540 1.00 84.12 175 LEU A N 1
ATOM 1415 C CA . LEU A 1 175 ? 12.471 -2.506 -3.472 1.00 84.12 175 LEU A CA 1
ATOM 1416 C C . LEU A 1 175 ? 12.747 -2.988 -2.037 1.00 84.12 175 LEU A C 1
ATOM 1418 O O . LEU A 1 175 ? 13.415 -4.008 -1.825 1.00 84.12 175 LEU A O 1
ATOM 1422 N N . SER A 1 176 ? 12.236 -2.284 -1.024 1.00 81.69 176 SER A N 1
ATOM 1423 C CA . SER A 1 176 ? 12.303 -2.736 0.369 1.00 81.69 176 SER A CA 1
ATOM 1424 C C . SER A 1 176 ? 11.484 -4.019 0.571 1.00 81.69 176 SER A C 1
ATOM 1426 O O . SER A 1 176 ? 11.986 -4.977 1.168 1.00 81.69 176 SER A O 1
ATOM 1428 N N . ALA A 1 177 ? 10.285 -4.087 -0.018 1.00 82.19 177 ALA A N 1
ATOM 1429 C CA . ALA A 1 177 ? 9.388 -5.231 0.080 1.00 82.19 177 ALA A CA 1
ATOM 1430 C C . ALA A 1 177 ? 9.983 -6.494 -0.565 1.00 82.19 177 ALA A C 1
ATOM 1432 O O . ALA A 1 177 ? 10.646 -6.444 -1.597 1.00 82.19 177 ALA A O 1
ATOM 1433 N N . ARG A 1 178 ? 9.701 -7.671 0.011 1.00 83.12 178 ARG A N 1
ATOM 1434 C CA . ARG A 1 178 ? 10.165 -8.957 -0.557 1.00 83.12 178 ARG A CA 1
ATOM 1435 C C . ARG A 1 178 ? 9.512 -9.274 -1.905 1.00 83.12 178 ARG A C 1
ATOM 1437 O O . ARG A 1 178 ? 10.127 -9.900 -2.763 1.00 83.12 178 ARG A O 1
ATOM 1444 N N . LYS A 1 179 ? 8.243 -8.908 -2.059 1.00 86.25 179 LYS A N 1
ATOM 1445 C CA . LYS A 1 179 ? 7.463 -9.099 -3.280 1.00 86.25 179 LYS A CA 1
ATOM 1446 C C . LYS A 1 179 ? 6.897 -7.755 -3.692 1.00 86.25 179 LYS A C 1
ATOM 1448 O O . LYS A 1 179 ? 6.204 -7.120 -2.899 1.00 86.25 179 LYS A O 1
ATOM 1453 N N . MET A 1 180 ? 7.163 -7.347 -4.921 1.00 89.19 180 MET A N 1
ATOM 1454 C CA . MET A 1 180 ? 6.679 -6.077 -5.448 1.00 89.19 180 MET A CA 1
ATOM 1455 C C . MET A 1 180 ? 5.984 -6.298 -6.782 1.00 89.19 180 MET A C 1
ATOM 1457 O O . MET A 1 180 ? 6.482 -7.032 -7.640 1.00 89.19 180 MET A O 1
ATOM 1461 N N . LYS A 1 181 ? 4.856 -5.620 -6.971 1.00 89.69 181 LYS A N 1
ATOM 1462 C CA . LYS A 1 181 ? 4.201 -5.483 -8.267 1.00 89.69 181 LYS A CA 1
ATOM 1463 C C . LYS A 1 181 ? 3.797 -4.029 -8.473 1.00 89.69 181 LYS A C 1
ATOM 1465 O O . LYS A 1 181 ? 3.013 -3.510 -7.690 1.00 89.69 181 LYS A O 1
ATOM 1470 N N . CYS A 1 182 ? 4.302 -3.375 -9.509 1.00 87.56 182 CYS A N 1
ATOM 1471 C CA . CYS A 1 182 ? 3.965 -1.978 -9.781 1.00 87.56 182 CYS A CA 1
ATOM 1472 C C . CYS A 1 182 ? 3.932 -1.681 -11.279 1.00 87.56 182 CYS A C 1
ATOM 1474 O O . CYS A 1 182 ? 4.539 -2.393 -12.084 1.00 87.56 182 CYS A O 1
ATOM 1476 N N . ARG A 1 183 ? 3.221 -0.614 -11.649 1.00 83.56 183 ARG A N 1
ATOM 1477 C CA . ARG A 1 183 ? 3.248 -0.041 -12.994 1.00 83.56 183 ARG A CA 1
ATOM 1478 C C . ARG A 1 183 ? 3.964 1.306 -12.963 1.00 83.56 183 ARG A C 1
ATOM 1480 O O . ARG A 1 183 ? 3.604 2.180 -12.179 1.00 83.56 183 ARG A O 1
ATOM 1487 N N . VAL A 1 184 ? 4.964 1.482 -13.818 1.00 82.12 184 VAL A N 1
ATOM 1488 C CA . VAL A 1 184 ? 5.782 2.702 -13.896 1.00 82.12 184 VAL A CA 1
ATOM 1489 C C . VAL A 1 184 ? 5.780 3.263 -15.311 1.00 82.12 184 VAL A C 1
ATOM 1491 O O . VAL A 1 184 ? 5.751 2.516 -16.290 1.00 82.12 184 VAL A O 1
ATOM 1494 N N . GLY A 1 185 ? 5.804 4.589 -15.442 1.00 75.25 185 GLY A N 1
ATOM 1495 C CA . GLY A 1 185 ? 5.648 5.216 -16.754 1.00 75.25 185 GLY A CA 1
ATOM 1496 C C . GLY A 1 185 ? 6.797 5.000 -17.724 1.00 75.25 185 GLY A C 1
ATOM 1497 O O . GLY A 1 185 ? 6.566 4.684 -18.892 1.00 75.25 185 GLY A O 1
ATOM 1498 N N . ARG A 1 186 ? 8.029 5.105 -17.236 1.00 79.25 186 ARG A N 1
ATOM 1499 C CA . ARG A 1 186 ? 9.243 4.821 -17.998 1.00 79.25 186 ARG A CA 1
ATOM 1500 C C . ARG A 1 186 ? 10.219 4.098 -17.087 1.00 79.25 186 ARG A C 1
ATOM 1502 O O . ARG A 1 186 ? 10.411 4.518 -15.952 1.00 79.25 186 ARG A O 1
ATOM 1509 N N . LEU A 1 187 ? 10.831 3.042 -17.609 1.00 81.50 187 LEU A N 1
ATOM 1510 C CA . LEU A 1 187 ? 11.942 2.356 -16.967 1.00 81.50 187 LEU A CA 1
ATOM 1511 C C . LEU A 1 187 ? 13.217 2.653 -17.762 1.00 81.50 187 LEU A C 1
ATOM 1513 O O . LEU A 1 187 ? 13.229 2.505 -18.985 1.00 81.50 187 LEU A O 1
ATOM 1517 N N . THR A 1 188 ? 14.270 3.109 -17.092 1.00 83.88 188 THR A N 1
ATOM 1518 C CA . THR A 1 188 ? 15.587 3.301 -17.712 1.00 83.88 188 THR A CA 1
ATOM 1519 C C . THR A 1 188 ? 16.459 2.056 -17.541 1.00 83.88 188 THR A C 1
ATOM 1521 O O . THR A 1 188 ? 16.217 1.223 -16.668 1.00 83.88 188 THR A O 1
ATOM 1524 N N . ALA A 1 189 ? 17.527 1.940 -18.336 1.00 82.56 189 ALA A N 1
ATOM 1525 C CA . ALA A 1 189 ? 18.526 0.885 -18.151 1.00 82.56 189 ALA A CA 1
ATOM 1526 C C . ALA A 1 189 ? 19.138 0.894 -16.734 1.00 82.56 189 ALA A C 1
ATOM 1528 O O . ALA A 1 189 ? 19.392 -0.163 -16.157 1.00 82.56 189 ALA A O 1
ATOM 1529 N N . LYS A 1 190 ? 19.312 2.084 -16.140 1.00 83.25 190 LYS A N 1
ATOM 1530 C CA . LYS A 1 190 ? 19.787 2.244 -14.757 1.00 83.25 190 LYS A CA 1
ATOM 1531 C C . LYS A 1 190 ? 18.788 1.695 -13.741 1.00 83.25 190 LYS A C 1
ATOM 1533 O O . LYS A 1 190 ? 19.194 1.007 -12.813 1.00 83.25 190 LYS A O 1
ATOM 1538 N N . ASP A 1 191 ? 17.496 1.947 -13.939 1.00 84.31 191 ASP A N 1
ATOM 1539 C CA . ASP A 1 191 ? 16.449 1.412 -13.062 1.00 84.31 191 ASP A CA 1
ATOM 1540 C C . ASP A 1 191 ? 16.446 -0.121 -13.072 1.00 84.31 191 ASP A C 1
ATOM 1542 O O . ASP A 1 191 ? 16.307 -0.747 -12.025 1.00 84.31 191 ASP A O 1
ATOM 1546 N N . ILE A 1 192 ? 16.658 -0.741 -14.237 1.00 84.56 192 ILE A N 1
ATOM 1547 C CA . ILE A 1 192 ? 16.737 -2.206 -14.366 1.00 84.56 192 ILE A CA 1
ATOM 1548 C C . ILE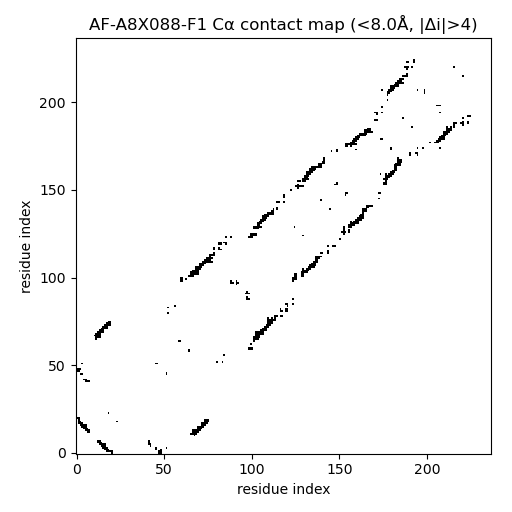 A 1 192 ? 17.957 -2.757 -13.631 1.00 84.56 192 ILE A C 1
ATOM 1550 O O . ILE A 1 192 ? 17.841 -3.752 -12.915 1.00 84.56 192 ILE A O 1
ATOM 1554 N N . ALA A 1 193 ? 19.109 -2.100 -13.771 1.00 82.88 193 ALA A N 1
ATOM 1555 C CA . ALA A 1 193 ? 20.310 -2.434 -13.015 1.00 82.88 193 ALA A CA 1
ATOM 1556 C C . ALA A 1 193 ? 20.042 -2.423 -11.501 1.00 82.88 193 ALA A C 1
ATOM 1558 O O . ALA A 1 193 ? 20.305 -3.420 -10.831 1.00 82.88 193 ALA A O 1
ATOM 1559 N N . VAL A 1 194 ? 19.426 -1.353 -10.990 1.00 86.12 194 VAL A N 1
ATOM 1560 C CA . VAL A 1 194 ? 19.067 -1.214 -9.567 1.00 86.12 194 VAL A CA 1
ATOM 1561 C C . VAL A 1 194 ? 18.093 -2.305 -9.116 1.00 86.12 194 VAL A C 1
ATOM 1563 O O . VAL A 1 194 ? 18.287 -2.923 -8.071 1.00 86.12 194 VAL A O 1
ATOM 1566 N N . VAL A 1 195 ? 17.051 -2.585 -9.904 1.00 86.31 195 VAL A N 1
ATOM 1567 C CA . VAL A 1 195 ? 16.079 -3.649 -9.602 1.00 86.31 195 VAL A CA 1
ATOM 1568 C C . VAL A 1 195 ? 16.756 -5.012 -9.551 1.00 86.31 195 VAL A C 1
ATOM 1570 O O . VAL A 1 195 ? 16.436 -5.826 -8.682 1.00 86.31 195 VAL A O 1
ATOM 1573 N N . THR A 1 196 ? 17.689 -5.270 -10.466 1.00 82.81 196 THR A N 1
ATOM 1574 C CA . THR A 1 196 ? 18.341 -6.576 -10.536 1.00 82.81 196 THR A CA 1
ATOM 1575 C C . THR A 1 196 ? 19.349 -6.763 -9.411 1.00 82.81 196 THR A C 1
ATOM 1577 O O . THR A 1 196 ? 19.349 -7.811 -8.773 1.00 82.81 196 THR A O 1
ATOM 1580 N N . GLU A 1 197 ? 20.134 -5.738 -9.084 1.00 84.38 197 GLU A N 1
ATOM 1581 C CA . GLU A 1 197 ? 21.007 -5.746 -7.907 1.00 84.38 197 GLU A CA 1
ATOM 1582 C C . GLU A 1 197 ? 20.204 -5.973 -6.616 1.00 84.38 197 GLU A C 1
ATOM 1584 O O . GLU A 1 197 ? 20.527 -6.846 -5.806 1.00 84.38 197 GLU A O 1
ATOM 1589 N N . ALA A 1 198 ? 19.083 -5.264 -6.458 1.00 84.31 198 ALA A N 1
ATOM 1590 C CA . ALA A 1 198 ? 18.188 -5.478 -5.330 1.00 84.31 198 ALA A CA 1
ATOM 1591 C C . ALA A 1 198 ? 17.605 -6.897 -5.304 1.00 84.31 198 ALA A C 1
ATOM 1593 O O . ALA A 1 198 ? 17.379 -7.434 -4.228 1.00 84.31 198 ALA A O 1
ATOM 1594 N N . TYR A 1 199 ? 17.340 -7.523 -6.454 1.00 82.69 199 TYR A N 1
ATOM 1595 C CA . TYR A 1 199 ? 16.824 -8.892 -6.507 1.00 82.69 199 TYR A CA 1
ATOM 1596 C C . TYR A 1 199 ? 17.885 -9.909 -6.075 1.00 82.69 199 TYR A C 1
ATOM 1598 O O . TYR A 1 199 ? 17.598 -10.783 -5.257 1.00 82.69 199 TYR A O 1
ATOM 1606 N N . LEU A 1 200 ? 19.115 -9.761 -6.575 1.00 82.81 200 LEU A N 1
ATOM 1607 C CA . LEU A 1 200 ? 20.235 -10.661 -6.287 1.00 82.81 200 LEU A CA 1
ATOM 1608 C C . LEU A 1 200 ? 20.640 -10.661 -4.806 1.00 82.81 200 LEU A C 1
ATOM 1610 O O . LEU A 1 200 ? 21.149 -11.662 -4.309 1.00 82.81 200 LEU A O 1
ATOM 1614 N N . THR A 1 201 ? 20.388 -9.566 -4.088 1.00 82.56 201 THR A N 1
ATOM 1615 C CA . THR A 1 201 ? 20.685 -9.448 -2.651 1.00 82.56 201 THR A CA 1
ATOM 1616 C C . THR A 1 201 ? 19.575 -9.985 -1.737 1.00 82.56 201 THR A C 1
ATOM 1618 O O . THR A 1 201 ? 19.745 -10.008 -0.516 1.00 82.56 201 THR A O 1
ATOM 1621 N N . LYS A 1 202 ? 18.426 -10.423 -2.274 1.00 80.69 202 LYS A N 1
ATOM 1622 C CA . LYS A 1 202 ? 17.271 -10.864 -1.470 1.00 80.69 202 LYS A CA 1
ATOM 1623 C C . LYS A 1 202 ? 17.225 -12.386 -1.310 1.00 80.69 202 LYS A C 1
ATOM 1625 O O . LYS A 1 202 ? 17.629 -13.155 -2.173 1.00 80.69 202 LYS A O 1
ATOM 1630 N N . ASN A 1 203 ? 16.644 -12.824 -0.191 1.00 76.06 203 ASN A N 1
ATOM 1631 C CA . ASN A 1 203 ? 16.410 -14.241 0.102 1.00 76.06 203 ASN A CA 1
ATOM 1632 C C . ASN A 1 203 ? 15.498 -14.919 -0.943 1.00 76.06 203 ASN A C 1
ATOM 1634 O O . ASN A 1 203 ? 14.611 -14.280 -1.519 1.00 76.06 203 ASN A O 1
ATOM 1638 N N . LEU A 1 204 ? 15.638 -16.245 -1.081 1.00 69.94 204 LEU A N 1
ATOM 1639 C CA . LEU A 1 204 ? 14.817 -17.111 -1.943 1.00 69.94 204 LEU A CA 1
ATOM 1640 C C . LEU A 1 204 ? 13.319 -16.765 -1.878 1.00 69.94 204 LEU A C 1
ATOM 1642 O O . LEU A 1 204 ? 12.762 -16.586 -0.796 1.00 69.94 204 LEU A O 1
ATOM 1646 N N . GLY A 1 205 ? 12.639 -16.692 -3.026 1.00 70.94 205 GLY A N 1
ATOM 1647 C CA . GLY A 1 205 ? 11.197 -16.406 -3.124 1.00 70.94 205 GLY A CA 1
ATOM 1648 C C . GLY A 1 205 ? 10.809 -14.919 -3.111 1.00 70.94 205 GLY A C 1
ATOM 1649 O O . GLY A 1 205 ? 9.622 -14.604 -2.962 1.00 70.94 205 GLY A O 1
ATOM 1650 N N . ALA A 1 206 ? 11.783 -14.012 -3.226 1.00 81.00 206 ALA A N 1
ATOM 1651 C CA . ALA A 1 206 ? 11.541 -12.632 -3.641 1.00 81.00 206 ALA A CA 1
ATOM 1652 C C . ALA A 1 206 ? 11.150 -12.572 -5.129 1.00 81.00 206 ALA A C 1
ATOM 1654 O O . ALA A 1 206 ? 11.547 -13.436 -5.905 1.00 81.00 206 ALA A O 1
ATOM 1655 N N . TYR A 1 207 ? 10.358 -11.575 -5.525 1.00 85.56 207 TYR A N 1
ATOM 1656 C CA . TYR A 1 207 ? 10.149 -11.252 -6.941 1.00 85.56 207 TYR A CA 1
ATOM 1657 C C . TYR A 1 207 ? 9.765 -9.785 -7.111 1.00 85.56 207 TYR A C 1
ATOM 1659 O O . TYR A 1 207 ? 9.068 -9.209 -6.271 1.00 85.56 207 TYR A O 1
ATOM 1667 N N . PHE A 1 208 ? 10.152 -9.217 -8.250 1.00 86.31 208 PHE A N 1
ATOM 1668 C CA . PHE A 1 208 ? 9.792 -7.866 -8.657 1.00 86.31 208 PHE A CA 1
ATOM 1669 C C . PHE A 1 208 ? 9.119 -7.919 -10.024 1.00 86.31 208 PHE A C 1
ATOM 1671 O O . PHE A 1 208 ? 9.729 -8.311 -11.014 1.00 86.31 208 PHE A O 1
ATOM 1678 N N . LYS A 1 209 ? 7.835 -7.559 -10.073 1.00 87.56 209 LYS A N 1
ATOM 1679 C CA . LYS A 1 209 ? 7.053 -7.502 -11.308 1.00 87.56 209 LYS A CA 1
ATOM 1680 C C . LYS A 1 209 ? 6.764 -6.047 -11.655 1.00 87.56 209 LYS A C 1
ATOM 1682 O O . LYS A 1 209 ? 5.882 -5.432 -11.060 1.00 87.56 209 LYS A O 1
ATOM 1687 N N . ILE A 1 210 ? 7.509 -5.511 -12.611 1.00 86.06 210 ILE A N 1
ATOM 1688 C CA . ILE A 1 210 ? 7.403 -4.113 -13.028 1.00 86.06 210 ILE A CA 1
ATOM 1689 C C . ILE A 1 210 ? 6.795 -4.075 -14.424 1.00 86.06 210 ILE A C 1
ATOM 1691 O O . ILE A 1 210 ? 7.314 -4.693 -15.349 1.00 86.06 210 ILE A O 1
ATOM 1695 N N . PHE A 1 211 ? 5.686 -3.360 -14.569 1.00 84.50 211 PHE A N 1
ATOM 1696 C CA . PHE A 1 211 ? 5.064 -3.099 -15.862 1.00 84.50 211 PHE A CA 1
ATOM 1697 C C . PHE A 1 211 ? 5.441 -1.695 -16.317 1.00 84.50 211 PHE A C 1
ATOM 1699 O O . PHE A 1 211 ? 5.356 -0.756 -15.526 1.00 84.50 211 PHE A O 1
ATOM 1706 N N . THR A 1 212 ? 5.820 -1.539 -17.582 1.00 82.31 212 THR A N 1
ATOM 1707 C CA . THR A 1 212 ? 6.097 -0.227 -18.169 1.00 82.31 212 THR A CA 1
ATOM 1708 C C . THR A 1 212 ? 5.331 -0.044 -19.468 1.00 82.31 212 THR A C 1
ATOM 1710 O O . THR A 1 212 ? 5.141 -0.998 -20.220 1.00 82.31 212 THR A O 1
ATOM 1713 N N . ASP A 1 213 ? 4.854 1.177 -19.706 1.00 78.56 213 ASP A N 1
ATOM 1714 C CA . ASP A 1 213 ? 4.079 1.506 -20.906 1.00 78.56 213 ASP A CA 1
ATOM 1715 C C . ASP A 1 213 ? 4.981 1.864 -22.099 1.00 78.56 213 ASP A C 1
ATOM 1717 O O . ASP A 1 213 ? 4.502 1.953 -23.228 1.00 78.56 213 ASP A O 1
ATOM 1721 N N . ARG A 1 214 ? 6.283 2.088 -21.867 1.00 76.06 214 ARG A N 1
ATOM 1722 C CA . ARG A 1 214 ? 7.257 2.390 -22.920 1.00 76.06 214 ARG A CA 1
ATOM 1723 C C . ARG A 1 214 ? 8.258 1.247 -23.070 1.00 76.06 214 ARG A C 1
ATOM 1725 O O . ARG A 1 214 ? 8.748 0.753 -22.056 1.00 76.06 214 ARG A O 1
ATOM 1732 N N . PRO A 1 215 ? 8.597 0.850 -24.307 1.00 77.75 215 PRO A N 1
ATOM 1733 C CA . PRO A 1 215 ? 9.639 -0.139 -24.524 1.00 77.75 215 PRO A CA 1
ATOM 1734 C C . PRO A 1 215 ? 10.976 0.370 -23.975 1.00 77.75 215 PRO A C 1
ATOM 1736 O O . PRO A 1 215 ? 11.275 1.565 -24.023 1.00 77.75 215 PRO A O 1
ATOM 1739 N N . ILE A 1 216 ? 11.771 -0.556 -23.451 1.00 77.94 216 ILE A N 1
ATOM 1740 C CA . ILE A 1 216 ? 13.128 -0.287 -22.979 1.00 77.94 216 ILE A CA 1
ATOM 1741 C C . ILE A 1 216 ? 14.076 -0.396 -24.173 1.00 77.94 216 ILE A C 1
ATOM 1743 O O . ILE A 1 216 ? 14.007 -1.357 -24.941 1.00 77.94 216 ILE A O 1
ATOM 1747 N N . GLU A 1 217 ? 14.992 0.559 -24.315 1.00 81.50 217 GLU A N 1
ATOM 1748 C CA . GLU A 1 217 ? 16.045 0.483 -25.324 1.00 81.50 217 GLU A CA 1
ATOM 1749 C C . GLU A 1 217 ? 17.071 -0.594 -24.944 1.00 81.50 217 GLU A C 1
ATOM 1751 O O . GLU A 1 217 ? 17.915 -0.404 -24.067 1.00 81.50 217 GLU A O 1
ATOM 1756 N N . LEU A 1 218 ? 17.011 -1.746 -25.619 1.00 77.94 218 LEU A N 1
ATOM 1757 C CA . LEU A 1 218 ? 17.876 -2.898 -25.329 1.00 77.94 218 LEU A CA 1
ATOM 1758 C C . LEU A 1 218 ? 19.370 -2.562 -25.445 1.00 77.94 218 LEU A C 1
ATOM 1760 O O . LEU A 1 218 ? 20.172 -3.052 -24.657 1.00 77.94 218 LEU A O 1
ATOM 1764 N N . ASN A 1 219 ? 19.749 -1.681 -26.374 1.00 80.75 219 ASN A N 1
ATOM 1765 C CA . ASN A 1 219 ? 21.139 -1.243 -26.533 1.00 80.75 219 ASN A CA 1
ATOM 1766 C C . ASN A 1 219 ? 21.663 -0.499 -25.298 1.00 80.75 219 ASN A C 1
ATOM 1768 O O . ASN A 1 219 ? 22.813 -0.696 -24.902 1.00 80.75 219 ASN A O 1
ATOM 1772 N N . GLU A 1 220 ? 20.835 0.341 -24.674 1.00 77.94 220 GLU A N 1
ATOM 1773 C CA . GLU A 1 220 ? 21.196 1.005 -23.420 1.00 77.94 220 GLU A CA 1
ATOM 1774 C C . GLU A 1 220 ? 21.288 -0.004 -22.276 1.00 77.94 220 GLU A C 1
ATOM 1776 O O . GLU A 1 220 ? 22.214 0.061 -21.466 1.00 77.94 220 GLU A O 1
ATOM 1781 N N . LEU A 1 221 ? 20.369 -0.973 -22.243 1.00 77.44 221 LEU A N 1
ATOM 1782 C CA . LEU A 1 221 ? 20.367 -2.034 -21.244 1.00 77.44 221 LEU A CA 1
ATOM 1783 C C . LEU A 1 221 ? 21.644 -2.882 -21.308 1.00 77.44 221 LEU A C 1
ATOM 1785 O O . LEU A 1 221 ? 22.295 -3.067 -20.283 1.00 77.44 221 LEU A O 1
ATOM 1789 N N . PHE A 1 222 ? 22.045 -3.337 -22.499 1.00 76.38 222 PHE A N 1
ATOM 1790 C CA . PHE A 1 222 ? 23.275 -4.114 -22.677 1.00 76.38 222 PHE A CA 1
ATOM 1791 C C . PHE A 1 222 ? 24.514 -3.333 -22.261 1.00 76.38 222 PHE A C 1
ATOM 1793 O O . PHE A 1 222 ? 25.401 -3.898 -21.628 1.00 76.38 222 PHE A O 1
ATOM 1800 N N . ARG A 1 223 ? 24.574 -2.030 -22.564 1.00 77.31 223 ARG A N 1
ATOM 1801 C CA . ARG A 1 223 ? 25.675 -1.183 -22.094 1.00 77.31 223 ARG A CA 1
ATOM 1802 C C . ARG A 1 223 ? 25.746 -1.195 -20.575 1.00 77.31 223 ARG A C 1
ATOM 1804 O O . ARG A 1 223 ? 26.810 -1.464 -20.046 1.00 77.31 223 ARG A O 1
ATOM 1811 N N . VAL A 1 224 ? 24.637 -0.951 -19.879 1.00 74.00 224 VAL A N 1
ATOM 1812 C CA . VAL A 1 224 ? 24.627 -0.905 -18.409 1.00 74.00 224 VAL A CA 1
ATOM 1813 C C . VAL A 1 224 ? 24.957 -2.269 -17.794 1.00 74.00 224 VAL A C 1
ATOM 1815 O O . VAL A 1 224 ? 25.789 -2.335 -16.895 1.00 74.00 224 VAL A O 1
ATOM 1818 N N . ILE A 1 225 ? 24.360 -3.351 -18.300 1.00 70.00 225 ILE A N 1
ATOM 1819 C CA . ILE A 1 225 ? 24.561 -4.712 -17.784 1.00 70.00 225 ILE A CA 1
ATOM 1820 C C . ILE A 1 225 ? 25.998 -5.203 -18.001 1.00 70.00 225 ILE A C 1
ATOM 1822 O O . ILE A 1 225 ? 26.572 -5.798 -17.094 1.00 70.00 225 ILE A O 1
ATOM 1826 N N . ASN A 1 226 ? 26.610 -4.932 -19.160 1.00 65.31 226 ASN A N 1
ATOM 1827 C CA . ASN A 1 226 ? 27.969 -5.396 -19.473 1.00 65.31 226 ASN A CA 1
ATOM 1828 C C . ASN A 1 226 ? 29.055 -4.786 -18.569 1.00 65.31 226 ASN A C 1
ATOM 1830 O O . ASN A 1 226 ? 30.166 -5.307 -18.522 1.00 65.31 226 ASN A O 1
ATOM 1834 N N . PHE A 1 227 ? 28.752 -3.699 -17.853 1.00 61.94 227 PHE A N 1
ATOM 1835 C CA . PHE A 1 227 ? 29.652 -3.105 -16.859 1.00 61.94 227 PHE A CA 1
ATOM 1836 C C . PHE A 1 227 ? 29.354 -3.552 -15.422 1.00 61.94 227 PHE A C 1
ATOM 1838 O O . PHE A 1 227 ? 30.033 -3.103 -14.498 1.00 61.94 227 PHE A O 1
ATOM 1845 N N . MET A 1 228 ? 28.363 -4.421 -15.201 1.00 63.28 228 MET A N 1
ATOM 1846 C CA . MET A 1 228 ? 28.076 -4.942 -13.867 1.00 63.28 228 MET A CA 1
ATOM 1847 C C . MET A 1 228 ? 28.983 -6.147 -13.556 1.00 63.28 228 MET A C 1
ATOM 1849 O O . MET A 1 228 ? 29.077 -7.070 -14.366 1.00 63.28 228 MET A O 1
ATOM 1853 N N . PRO A 1 229 ? 29.658 -6.179 -12.392 1.00 58.38 229 PRO A N 1
ATOM 1854 C CA . PRO A 1 229 ? 30.582 -7.251 -12.033 1.00 58.38 229 PRO A CA 1
ATOM 1855 C C . PRO A 1 229 ? 29.794 -8.472 -11.539 1.00 58.38 229 PRO A C 1
ATOM 1857 O O . PRO A 1 229 ? 29.665 -8.687 -10.336 1.00 58.38 229 PRO A O 1
ATOM 1860 N N . TRP A 1 230 ? 29.168 -9.233 -12.442 1.00 64.88 230 TRP A N 1
ATOM 1861 C CA . TRP A 1 230 ? 28.320 -10.371 -12.060 1.00 64.88 230 TRP A CA 1
ATOM 1862 C C . TRP A 1 230 ? 29.000 -11.724 -12.317 1.00 64.88 230 TRP A C 1
ATOM 1864 O O . TRP A 1 230 ? 29.652 -11.895 -13.345 1.00 64.88 230 TRP A O 1
ATOM 1874 N N . PRO A 1 231 ? 28.819 -12.721 -11.425 1.00 47.66 231 PRO A N 1
ATOM 1875 C CA . PRO A 1 231 ? 29.426 -14.044 -11.566 1.00 47.66 231 PRO A CA 1
ATOM 1876 C C . PRO A 1 231 ? 28.618 -15.030 -12.432 1.00 47.66 231 PRO A C 1
ATOM 1878 O O . PRO A 1 231 ? 29.013 -16.188 -12.527 1.00 47.66 231 PRO A O 1
ATOM 1881 N N . MET A 1 232 ? 27.496 -14.637 -13.054 1.00 47.03 232 MET A N 1
ATOM 1882 C CA . MET A 1 232 ? 26.699 -15.549 -13.891 1.00 47.03 232 MET A CA 1
ATOM 1883 C C . MET A 1 232 ? 26.128 -14.898 -15.161 1.00 47.03 232 MET A C 1
ATOM 1885 O O . MET A 1 232 ? 25.722 -13.735 -15.119 1.00 47.03 232 MET A O 1
ATOM 1889 N N . PRO A 1 233 ? 26.047 -15.651 -16.278 1.00 47.56 233 PRO A N 1
ATOM 1890 C CA . PRO A 1 233 ? 25.433 -15.184 -17.515 1.00 47.56 233 PRO A CA 1
ATOM 1891 C C . PRO A 1 233 ? 23.920 -14.999 -17.337 1.00 47.56 233 PRO A C 1
ATOM 1893 O O . PRO A 1 233 ? 23.215 -15.897 -16.878 1.00 47.56 233 PRO A O 1
ATOM 1896 N N . ILE A 1 234 ? 23.409 -13.830 -17.724 1.00 48.44 234 ILE A N 1
ATOM 1897 C CA . ILE A 1 234 ? 21.972 -13.537 -17.734 1.00 48.44 234 ILE A CA 1
ATOM 1898 C C . ILE A 1 234 ? 21.366 -14.168 -18.988 1.00 48.44 234 ILE A C 1
ATOM 1900 O O . ILE A 1 234 ? 21.756 -13.833 -20.104 1.00 48.44 234 ILE A O 1
ATOM 1904 N N . THR A 1 235 ? 20.391 -15.061 -18.822 1.00 37.72 235 THR A N 1
ATOM 1905 C CA . THR A 1 235 ? 19.532 -15.517 -19.925 1.00 37.72 235 THR A CA 1
ATOM 1906 C C . THR A 1 235 ? 18.243 -14.697 -19.907 1.00 37.72 235 THR A C 1
ATOM 1908 O O . THR A 1 235 ? 17.535 -14.692 -18.902 1.00 37.72 235 THR A O 1
ATOM 1911 N N . ILE A 1 236 ? 17.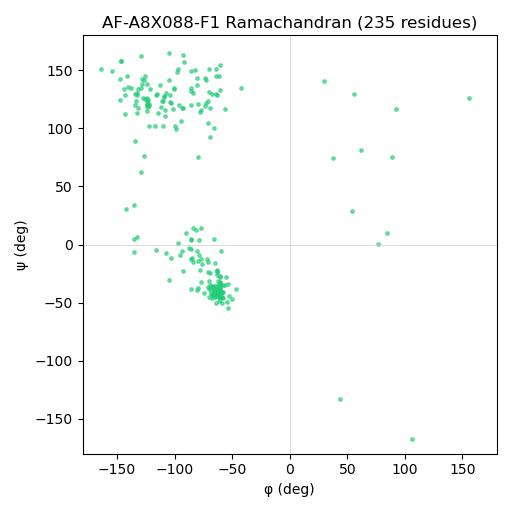955 -13.981 -20.997 1.00 38.09 236 ILE A N 1
ATOM 1912 C CA . ILE A 1 236 ? 16.691 -13.261 -21.212 1.00 38.09 236 ILE A CA 1
ATOM 1913 C C . ILE A 1 236 ? 15.848 -14.130 -22.151 1.00 38.09 236 ILE A C 1
ATOM 1915 O O . ILE A 1 236 ? 16.270 -14.380 -23.279 1.00 38.09 236 ILE A O 1
ATOM 1919 N N . THR A 1 237 ? 14.700 -14.609 -21.672 1.00 34.50 237 THR A N 1
ATOM 1920 C CA . THR A 1 237 ? 13.673 -15.322 -22.459 1.00 34.50 237 THR A CA 1
ATOM 1921 C C . THR A 1 237 ? 12.445 -14.458 -22.647 1.00 34.50 237 THR A C 1
ATOM 1923 O O . THR A 1 237 ? 12.024 -13.864 -21.625 1.00 34.50 237 THR A O 1
#

pLDDT: mean 73.1, std 20.19, range [27.16, 95.62]

Sequence (237 aa):
MTDICAVLGSDSLLYILLESPRDHARSLLRISENRKLDGPSIFENVQDAQQNFSDILQVFQAETLKIRELKMVFDGNPKDFFEFLANENSKMQVTGKRLKINVEKLIVTSSETPESHFLKFLKLFKPESMKKLEINFPSIDSELVDKICKLEFFEKLKTFELGPKVENSKIEKLLSARKMKCRVGRLTAKDIAVVTEAYLTKNLGAYFKIFTDRPIELNELFRVINFMPWPMPITIT

Secondary structure (DSSP, 8-state):
---EE----SS-EEEEEE--TT-TTSSSTTSSTT--S-S--S------HHHHHHHHHHHHH-TT--BSEEEEEESS-THHHHHHHHHHHHHHHHTT----B-BSEEEEEESS--TTHHHHHHTTB-TTT--EEEEE-S---HHHHHHHHTSTTGGG-SEEEEEEEETT--GGGGTTSSEEEEEES---HHHHHHHHHHHHTS-TT-EEEEEESS---HHHHHHHHHTS--SSPPPP-

Solvent-accessible surface area (backbone atoms only — not comparable to full-atom values): 13583 Å² total; per-residue (Å²): 127,58,67,71,48,55,55,83,81,90,78,33,54,40,47,41,49,42,58,44,87,84,68,91,80,78,80,80,86,74,79,72,88,80,73,83,82,92,72,86,83,60,69,84,85,83,76,61,66,67,60,53,53,52,55,55,47,53,60,48,61,39,84,84,54,66,30,52,30,40,37,38,42,31,46,40,63,56,34,64,62,28,45,48,54,43,52,52,31,55,58,34,44,79,76,76,41,71,57,55,34,39,33,30,25,42,35,42,35,26,70,30,62,39,69,72,32,51,59,54,40,61,68,32,44,37,46,91,42,31,34,31,44,35,42,36,32,72,49,53,60,46,69,58,51,55,55,51,53,68,37,84,25,40,68,60,18,49,30,40,36,37,64,25,51,25,58,87,56,68,63,74,66,62,61,58,24,46,25,32,35,38,29,32,49,69,64,51,45,66,54,51,53,52,52,48,56,58,52,74,76,48,66,93,90,51,51,80,48,76,45,56,84,46,88,66,62,61,71,53,31,51,56,53,55,74,73,52,96,67,97,67,88,85,83,89,131

Nearest PDB structures (foldseek):
  5tq0-assembly1_B  TM=2.402E-01  e=3.442E+00  Rattus norvegicus